Protein AF-A0A946XWY7-F1 (afdb_monomer_lite)

Sequence (190 aa):
MKRKLYMASAALLFCVVFSSIAGRQNEITLIMVPREDSVVRVGMDIASRYPTLLLSYKIDANRKISLHGWTGSEWVNVSLDAFRTGNFFRTGPDSSLIIEEDGQSIPEDLIPSEKWCSSVYKITTTEIRPLLHLVGKYYDFKFKDWSWFSESYHFPIETINPDGLNIAWYHKRLSEHLKEKRRAQGDDLE

pLDDT: mean 83.2, std 18.7, range [38.25, 98.19]

Secondary structure (DSSP, 8-state):
-----------------------GGGS-EEEEEES-HHHHHHHHHHHTTSSEEEEEEEE-TT--EEEEEE-SS-EEEE-HHHHHHTTT-SS--SEEEEEPBTTBPPPGGGSPPTTT-SEEEEE----HHHHHHHHHHHTT--HHHHHHHHHHHT--HHHH-TT-TT--GGGS-HHHHHHHHHHHTSSS--

Radius of gyration: 23.08 Å; chains: 1; bounding box: 81×33×63 Å

Structure (mmCIF, N/CA/C/O backbone):
data_AF-A0A946XWY7-F1
#
_entry.id   AF-A0A946XWY7-F1
#
loop_
_atom_site.group_PDB
_atom_site.id
_atom_site.type_symbol
_atom_site.label_atom_id
_atom_site.label_alt_id
_atom_site.label_comp_id
_atom_site.label_asym_id
_atom_site.label_entity_id
_atom_site.label_seq_id
_atom_site.pdbx_PDB_ins_code
_atom_site.Cartn_x
_atom_site.Cartn_y
_atom_site.Cartn_z
_atom_site.occupancy
_atom_site.B_iso_or_equiv
_atom_site.auth_seq_id
_atom_site.auth_comp_id
_atom_site.auth_asym_id
_atom_site.auth_atom_id
_atom_site.pdbx_PDB_model_num
ATOM 1 N N . MET A 1 1 ? 64.955 -13.929 34.950 1.00 46.94 1 MET A N 1
ATOM 2 C CA . MET A 1 1 ? 64.330 -12.596 34.797 1.00 46.94 1 MET A CA 1
ATOM 3 C C . MET A 1 1 ? 64.339 -12.185 33.322 1.00 46.94 1 MET A C 1
ATOM 5 O O . MET A 1 1 ? 65.288 -11.547 32.904 1.00 46.94 1 MET A O 1
ATOM 9 N N . LYS A 1 2 ? 63.334 -12.586 32.522 1.00 38.44 2 LYS A N 1
ATOM 10 C CA . LYS A 1 2 ? 63.014 -12.005 31.198 1.00 38.44 2 LYS A CA 1
ATOM 11 C C . LYS A 1 2 ? 61.500 -12.134 30.960 1.00 38.44 2 LYS A C 1
ATOM 13 O O . LYS A 1 2 ? 60.915 -13.171 31.257 1.00 38.44 2 LYS A O 1
ATOM 18 N N . ARG A 1 3 ? 60.885 -11.015 30.570 1.00 40.16 3 ARG A N 1
ATOM 19 C CA . ARG A 1 3 ? 59.443 -10.716 30.577 1.00 40.16 3 ARG A CA 1
ATOM 20 C C . ARG A 1 3 ? 58.701 -11.383 29.410 1.00 40.16 3 ARG A C 1
ATOM 22 O O . ARG A 1 3 ? 59.234 -11.460 28.310 1.00 40.16 3 ARG A O 1
ATOM 29 N N . LYS A 1 4 ? 57.457 -11.798 29.670 1.00 46.22 4 LYS A N 1
ATOM 30 C CA . LYS A 1 4 ? 56.452 -12.179 28.668 1.00 46.22 4 LYS A CA 1
ATOM 31 C C . LYS A 1 4 ? 55.952 -10.924 27.942 1.00 46.22 4 LYS A C 1
ATOM 33 O O . LYS A 1 4 ? 55.670 -9.931 28.610 1.00 46.22 4 LYS A O 1
ATOM 38 N N . LEU A 1 5 ? 55.788 -10.987 26.623 1.00 46.50 5 LEU A N 1
ATOM 39 C CA . LEU A 1 5 ? 55.027 -10.001 25.855 1.00 46.50 5 LEU A CA 1
ATOM 40 C C . LEU A 1 5 ? 54.007 -10.765 25.005 1.00 46.50 5 LEU A C 1
ATOM 42 O O . LEU A 1 5 ? 54.367 -11.434 24.041 1.00 46.50 5 LEU A O 1
ATOM 46 N N . TYR A 1 6 ? 52.747 -10.729 25.432 1.00 45.38 6 TYR A N 1
ATOM 47 C CA . TYR A 1 6 ? 51.615 -11.237 24.667 1.00 45.38 6 TYR A CA 1
ATOM 48 C C . TYR A 1 6 ? 51.202 -10.146 23.673 1.00 45.38 6 TYR A C 1
ATOM 50 O O . TYR A 1 6 ? 50.772 -9.073 24.090 1.00 45.38 6 TYR A O 1
ATOM 58 N N . MET A 1 7 ? 51.341 -10.403 22.373 1.00 42.72 7 MET A N 1
ATOM 59 C CA . MET A 1 7 ? 50.649 -9.631 21.341 1.00 42.72 7 MET A CA 1
ATOM 60 C C . MET A 1 7 ? 49.255 -10.235 21.170 1.00 42.72 7 MET A C 1
ATOM 62 O O . MET A 1 7 ? 49.107 -11.330 20.634 1.00 42.72 7 MET A O 1
ATOM 66 N N . ALA A 1 8 ? 48.240 -9.537 21.673 1.00 45.12 8 ALA A N 1
ATOM 67 C CA . ALA A 1 8 ? 46.848 -9.838 21.382 1.00 45.12 8 ALA A CA 1
ATOM 68 C C . ALA A 1 8 ? 46.499 -9.251 20.006 1.00 45.12 8 ALA A C 1
ATOM 70 O O . ALA A 1 8 ? 46.455 -8.034 19.834 1.00 45.12 8 ALA A O 1
ATOM 71 N N . SER A 1 9 ? 46.281 -10.120 19.022 1.00 45.00 9 SER A N 1
ATOM 72 C CA . SER A 1 9 ? 45.724 -9.755 17.721 1.00 45.00 9 SER A CA 1
ATOM 73 C C . SER A 1 9 ? 44.236 -9.435 17.877 1.00 45.00 9 SER A C 1
ATOM 75 O O . SER A 1 9 ? 43.432 -10.325 18.142 1.00 45.00 9 SER A O 1
ATOM 77 N N . ALA A 1 10 ? 43.862 -8.168 17.707 1.00 48.78 10 ALA A N 1
ATOM 78 C CA . ALA A 1 10 ? 42.469 -7.763 17.562 1.00 48.78 10 ALA A CA 1
ATOM 79 C C . ALA A 1 10 ? 42.059 -7.924 16.089 1.00 48.78 10 ALA A C 1
ATOM 81 O O . ALA A 1 10 ? 42.411 -7.101 15.247 1.00 48.78 10 ALA A O 1
ATOM 82 N N . ALA A 1 11 ? 41.344 -9.003 15.769 1.00 47.66 11 ALA A N 1
ATOM 83 C CA . ALA A 1 11 ? 40.677 -9.154 14.481 1.00 47.66 11 ALA A CA 1
ATOM 84 C C . ALA A 1 11 ? 39.333 -8.413 14.537 1.00 47.66 11 ALA A C 1
ATOM 86 O O . ALA A 1 11 ? 38.398 -8.848 15.208 1.00 47.66 11 ALA A O 1
ATOM 87 N N . LEU A 1 12 ? 39.257 -7.268 13.858 1.00 44.41 12 LEU A N 1
ATOM 88 C CA . LEU A 1 12 ? 38.024 -6.508 13.667 1.00 44.41 12 LEU A CA 1
ATOM 89 C C . LEU A 1 12 ? 37.161 -7.244 12.629 1.00 44.41 12 LEU A C 1
ATOM 91 O O . LEU A 1 12 ? 37.410 -7.174 11.427 1.00 44.41 12 LEU A O 1
ATOM 95 N N . LEU A 1 13 ? 36.170 -7.997 13.103 1.00 46.81 13 LEU A N 1
ATOM 96 C CA . LEU A 1 13 ? 35.151 -8.630 12.268 1.00 46.81 13 LEU A CA 1
ATOM 97 C C . LEU A 1 13 ? 34.164 -7.552 11.803 1.00 46.81 13 LEU A C 1
ATOM 99 O O . LEU A 1 13 ? 33.238 -7.177 12.518 1.00 46.81 13 LEU A O 1
ATOM 103 N N . PHE A 1 14 ? 34.384 -7.031 10.597 1.00 42.97 14 PHE A N 1
ATOM 104 C CA . PHE A 1 14 ? 33.411 -6.205 9.889 1.00 42.97 14 PHE A CA 1
ATOM 105 C C . PHE A 1 14 ? 32.308 -7.134 9.356 1.00 42.97 14 PHE A C 1
ATOM 107 O O . PHE A 1 14 ? 32.362 -7.615 8.226 1.00 42.97 14 PHE A O 1
ATOM 114 N N . CYS A 1 15 ? 31.320 -7.455 10.196 1.00 39.50 15 CYS A N 1
ATOM 115 C CA . CYS A 1 15 ? 30.080 -8.071 9.729 1.00 39.50 15 CYS A CA 1
ATOM 116 C C . CYS A 1 15 ? 29.312 -7.027 8.915 1.00 39.50 15 CYS A C 1
ATOM 118 O O . CYS A 1 15 ? 28.535 -6.243 9.457 1.00 39.50 15 CYS A O 1
ATOM 120 N N . VAL A 1 16 ? 29.550 -7.000 7.604 1.00 51.53 16 VAL A N 1
ATOM 121 C CA . VAL A 1 16 ? 28.672 -6.305 6.664 1.00 51.53 16 VAL A CA 1
ATOM 122 C C . VAL A 1 16 ? 27.350 -7.063 6.672 1.00 51.53 16 VAL A C 1
ATOM 124 O O . VAL A 1 16 ? 27.234 -8.141 6.090 1.00 51.53 16 VAL A O 1
ATOM 127 N N . VAL A 1 17 ? 26.360 -6.526 7.383 1.00 43.41 17 VAL A N 1
ATOM 128 C CA . VAL A 1 17 ? 24.980 -6.999 7.294 1.00 43.41 17 VAL A CA 1
ATOM 129 C C . VAL A 1 17 ? 24.475 -6.592 5.913 1.00 43.41 17 VAL A C 1
ATOM 131 O O . VAL A 1 17 ? 23.953 -5.499 5.717 1.00 43.41 17 VAL A O 1
ATOM 134 N N . PHE A 1 18 ? 24.676 -7.461 4.924 1.00 39.31 18 PHE A N 1
ATOM 135 C CA . PHE A 1 18 ? 23.896 -7.419 3.697 1.00 39.31 18 PHE A CA 1
ATOM 136 C C . PHE A 1 18 ? 22.465 -7.798 4.079 1.00 39.31 18 PHE A C 1
ATOM 138 O O . PHE A 1 18 ? 22.101 -8.974 4.057 1.00 39.31 18 PHE A O 1
ATOM 145 N N . SER A 1 19 ? 21.663 -6.806 4.474 1.00 39.06 19 SER A N 1
ATOM 146 C CA . SER A 1 19 ? 20.212 -6.954 4.524 1.00 39.06 19 SER A CA 1
ATOM 147 C C . SER A 1 19 ? 19.777 -7.404 3.143 1.00 39.06 19 SER A C 1
ATOM 149 O O . SER A 1 19 ? 19.841 -6.654 2.169 1.00 39.06 19 SER A O 1
ATOM 151 N N . SER A 1 20 ? 19.438 -8.680 3.048 1.00 41.66 20 SER A N 1
ATOM 152 C CA . SER A 1 20 ? 18.997 -9.300 1.820 1.00 41.66 20 SER A CA 1
ATOM 153 C C . SER A 1 20 ? 17.678 -8.631 1.460 1.00 41.66 20 SER A C 1
ATOM 155 O O . SER A 1 20 ? 16.643 -8.948 2.038 1.00 41.66 20 SER A O 1
ATOM 157 N N . ILE A 1 21 ? 17.697 -7.701 0.504 1.00 47.75 21 ILE A N 1
ATOM 158 C CA . ILE A 1 21 ? 16.498 -7.319 -0.247 1.00 47.75 21 ILE A CA 1
ATOM 159 C C . ILE A 1 21 ? 16.194 -8.512 -1.171 1.00 47.75 21 ILE A C 1
ATOM 161 O O . ILE A 1 21 ? 16.328 -8.451 -2.388 1.00 47.75 21 ILE A O 1
ATOM 165 N N . ALA A 1 22 ? 15.913 -9.669 -0.571 1.00 46.50 22 ALA A N 1
ATOM 166 C CA . ALA A 1 22 ? 15.318 -10.794 -1.259 1.00 46.50 22 ALA A CA 1
ATOM 167 C C . ALA A 1 22 ? 13.855 -10.397 -1.473 1.00 46.50 22 ALA A C 1
ATOM 169 O O . ALA A 1 22 ? 13.167 -10.047 -0.517 1.00 46.50 22 ALA A O 1
ATOM 170 N N . GLY A 1 23 ? 13.441 -10.326 -2.739 1.00 53.22 23 GLY A N 1
ATOM 171 C CA . GLY A 1 23 ? 12.218 -9.648 -3.162 1.00 53.22 23 GLY A CA 1
ATOM 172 C C . GLY A 1 23 ? 10.993 -10.027 -2.332 1.00 53.22 23 GLY A C 1
ATOM 173 O O . GLY A 1 23 ? 10.620 -11.197 -2.262 1.00 53.22 23 GLY A O 1
ATOM 174 N N . ARG A 1 24 ? 10.326 -9.011 -1.775 1.00 63.28 24 ARG A N 1
ATOM 175 C CA . ARG A 1 24 ? 9.072 -9.097 -1.002 1.00 63.28 24 ARG A CA 1
ATOM 176 C C . ARG A 1 24 ? 7.864 -9.577 -1.817 1.00 63.28 24 ARG A C 1
ATOM 178 O O . ARG A 1 24 ? 6.730 -9.466 -1.382 1.00 63.28 24 ARG A O 1
ATOM 185 N N . GLN A 1 25 ? 8.077 -10.111 -3.017 1.00 61.59 25 GLN A N 1
ATOM 186 C CA . GLN A 1 25 ? 7.003 -10.493 -3.936 1.00 61.59 25 GLN A CA 1
ATOM 187 C C . GLN A 1 25 ? 6.136 -11.645 -3.407 1.00 61.59 25 GLN A C 1
ATOM 189 O O . GLN A 1 25 ? 5.002 -11.792 -3.850 1.00 61.59 25 GLN A O 1
ATOM 194 N N . ASN A 1 26 ? 6.659 -12.435 -2.464 1.00 69.81 26 ASN A N 1
ATOM 195 C CA . ASN A 1 26 ? 5.945 -13.545 -1.825 1.00 69.81 26 ASN A CA 1
ATOM 196 C C . ASN A 1 26 ? 5.534 -13.243 -0.373 1.00 69.81 26 ASN A C 1
ATOM 198 O O . ASN A 1 26 ? 5.003 -14.125 0.296 1.00 69.81 26 ASN A O 1
ATOM 202 N N . GLU A 1 27 ? 5.820 -12.037 0.117 1.00 85.94 27 GLU A N 1
ATOM 203 C CA . GLU A 1 27 ? 5.457 -11.582 1.458 1.00 85.94 27 GLU A CA 1
ATOM 204 C C . GLU A 1 27 ? 3.975 -11.173 1.472 1.00 85.94 27 GLU A C 1
ATOM 206 O O . GLU A 1 27 ? 3.513 -10.519 0.535 1.00 85.94 27 GLU A O 1
ATOM 211 N N . ILE A 1 28 ? 3.221 -11.550 2.510 1.00 92.06 28 ILE A N 1
ATOM 212 C CA . ILE A 1 28 ? 1.847 -11.068 2.680 1.00 92.06 28 ILE A CA 1
ATOM 213 C C . ILE A 1 28 ? 1.911 -9.677 3.307 1.00 92.06 28 ILE A C 1
ATOM 215 O O . ILE A 1 28 ? 2.146 -9.535 4.509 1.00 92.06 28 ILE A O 1
ATOM 219 N N . THR A 1 29 ? 1.662 -8.644 2.507 1.00 95.25 29 THR A N 1
ATOM 220 C CA . THR A 1 29 ? 1.672 -7.253 2.980 1.00 95.25 29 THR A CA 1
ATOM 221 C C . THR A 1 29 ? 0.263 -6.761 3.296 1.00 95.25 29 THR A C 1
ATOM 223 O O . THR A 1 29 ? -0.642 -6.863 2.470 1.00 95.25 29 THR A O 1
ATOM 226 N N . LEU A 1 30 ? 0.074 -6.130 4.455 1.00 96.75 30 LEU A N 1
ATOM 227 C CA . LEU A 1 30 ? -1.092 -5.289 4.725 1.00 96.75 30 LEU A CA 1
ATOM 228 C C . LEU A 1 30 ? -0.859 -3.873 4.193 1.00 96.75 30 LEU A C 1
ATOM 230 O O . LEU A 1 30 ? -0.103 -3.108 4.792 1.00 96.75 30 LEU A O 1
ATOM 234 N N . ILE A 1 31 ? -1.544 -3.493 3.116 1.00 97.50 31 ILE A N 1
ATOM 235 C CA . ILE A 1 31 ? -1.585 -2.096 2.678 1.00 97.50 31 ILE A CA 1
ATOM 236 C C . ILE A 1 31 ? -2.745 -1.383 3.362 1.00 97.50 31 ILE A C 1
ATOM 238 O O . ILE A 1 31 ? -3.902 -1.791 3.240 1.00 97.50 31 ILE A O 1
ATOM 242 N N . MET A 1 32 ? -2.428 -0.276 4.027 1.00 97.94 32 MET A N 1
ATOM 243 C CA . MET A 1 32 ? -3.404 0.663 4.565 1.00 97.94 32 MET A CA 1
ATOM 244 C C . MET A 1 32 ? -3.432 1.918 3.693 1.00 97.94 32 MET A C 1
ATOM 246 O O . MET A 1 32 ? -2.415 2.593 3.563 1.00 97.94 32 MET A O 1
ATOM 250 N N . VAL A 1 33 ? -4.585 2.230 3.101 1.00 98.06 33 VAL A N 1
ATOM 251 C CA . VAL A 1 33 ? -4.788 3.410 2.241 1.00 98.06 33 VAL A CA 1
ATOM 252 C C . VAL A 1 33 ? -5.796 4.379 2.852 1.00 98.06 33 VAL A C 1
ATOM 254 O O . VAL A 1 33 ? -6.779 3.921 3.441 1.00 98.06 33 VAL A O 1
ATOM 257 N N . PRO A 1 34 ? -5.638 5.701 2.687 1.00 97.25 34 PRO A N 1
ATOM 258 C CA . PRO A 1 34 ? -6.723 6.624 2.967 1.00 97.25 34 PRO A CA 1
ATOM 259 C C . PRO A 1 34 ? -7.899 6.341 2.034 1.00 97.25 34 PRO A C 1
ATOM 261 O O . PRO A 1 34 ? -7.734 5.847 0.915 1.00 97.25 34 PRO A O 1
ATOM 264 N N . ARG A 1 35 ? -9.113 6.649 2.492 1.00 95.56 35 ARG A N 1
ATOM 265 C CA . ARG A 1 35 ? -10.348 6.487 1.712 1.00 95.56 35 ARG A CA 1
ATOM 266 C C . ARG A 1 35 ? -10.519 7.627 0.702 1.00 95.56 35 ARG A C 1
ATOM 268 O O . ARG A 1 35 ? -11.509 8.354 0.739 1.00 95.56 35 ARG A O 1
ATOM 275 N N . GLU A 1 36 ? -9.537 7.744 -0.180 1.00 95.62 36 GLU A N 1
ATOM 276 C CA . GLU A 1 36 ? -9.527 8.572 -1.379 1.00 95.62 36 GLU A CA 1
ATOM 277 C C . GLU A 1 36 ? -9.584 7.645 -2.600 1.00 95.62 36 GLU A C 1
ATOM 279 O O . GLU A 1 36 ? -8.773 6.726 -2.712 1.00 95.62 36 GLU A O 1
ATOM 284 N N . ASP A 1 37 ? -10.523 7.872 -3.522 1.00 96.25 37 ASP A N 1
ATOM 285 C CA . ASP A 1 37 ? -10.789 6.961 -4.647 1.00 96.25 37 ASP A CA 1
ATOM 286 C C . ASP A 1 37 ? -9.535 6.643 -5.479 1.00 96.25 37 ASP A C 1
ATOM 288 O O . ASP A 1 37 ? -9.318 5.500 -5.888 1.00 96.25 37 ASP A O 1
ATOM 292 N N . SER A 1 38 ? -8.685 7.649 -5.701 1.00 96.62 38 SER A N 1
ATOM 293 C CA . SER A 1 38 ? -7.454 7.531 -6.487 1.00 96.62 38 SER A CA 1
ATOM 294 C C . SER A 1 38 ? -6.442 6.573 -5.827 1.00 96.62 38 SER A C 1
ATOM 296 O O . SER A 1 38 ? -5.865 5.710 -6.493 1.00 96.62 38 SER A O 1
ATOM 298 N N . VAL A 1 39 ? -6.292 6.663 -4.503 1.00 97.69 39 VAL A N 1
ATOM 299 C CA . VAL A 1 39 ? -5.350 5.877 -3.697 1.00 97.69 39 VAL A CA 1
ATOM 300 C C . VAL A 1 39 ? -5.903 4.485 -3.414 1.00 97.69 39 VAL A C 1
ATOM 302 O O . VAL A 1 39 ? -5.170 3.499 -3.491 1.00 97.69 39 VAL A O 1
ATOM 305 N N . VAL A 1 40 ? -7.212 4.377 -3.164 1.00 98.19 40 VAL A N 1
ATOM 306 C CA . VAL A 1 40 ? -7.906 3.088 -3.054 1.00 98.19 40 VAL A CA 1
ATOM 307 C C . VAL A 1 40 ? -7.729 2.290 -4.338 1.00 98.19 40 VAL A C 1
ATOM 309 O O . VAL A 1 40 ? -7.407 1.106 -4.265 1.00 98.19 40 VAL A O 1
ATOM 312 N N . ARG A 1 41 ? -7.856 2.927 -5.508 1.00 97.88 41 ARG A N 1
ATOM 313 C CA . ARG A 1 41 ? -7.593 2.272 -6.793 1.00 97.88 41 ARG A CA 1
ATOM 314 C C . ARG A 1 41 ? -6.166 1.731 -6.882 1.00 97.88 41 ARG A C 1
ATOM 316 O O . ARG A 1 41 ? -6.006 0.577 -7.255 1.00 97.88 41 ARG A O 1
ATOM 323 N N . VAL A 1 42 ? -5.151 2.507 -6.484 1.00 98.06 42 VAL A N 1
ATOM 324 C CA . VAL A 1 42 ? -3.761 2.007 -6.407 1.00 98.06 42 VAL A CA 1
ATOM 325 C C . VAL A 1 42 ? -3.666 0.794 -5.485 1.00 98.06 42 VAL A C 1
ATOM 327 O O . VAL A 1 42 ? -3.099 -0.223 -5.873 1.00 98.06 42 VAL A O 1
ATOM 330 N N . GLY A 1 43 ? -4.262 0.854 -4.292 1.00 97.75 43 GLY A N 1
ATOM 331 C CA . GLY A 1 43 ? -4.284 -0.275 -3.360 1.00 97.75 43 GLY A CA 1
ATOM 332 C C . GLY A 1 43 ? -4.926 -1.536 -3.953 1.00 97.75 43 GLY A C 1
ATOM 333 O O . GLY A 1 43 ? -4.396 -2.633 -3.785 1.00 97.75 43 GLY A O 1
ATOM 334 N N . MET A 1 44 ? -6.029 -1.382 -4.687 1.00 97.69 44 MET A N 1
ATOM 335 C CA . MET A 1 44 ? -6.723 -2.474 -5.379 1.00 97.69 44 MET A CA 1
ATOM 336 C C . MET A 1 44 ? -5.883 -3.061 -6.517 1.00 97.69 44 MET A C 1
ATOM 338 O O . MET A 1 44 ? -5.770 -4.281 -6.634 1.00 97.69 44 MET A O 1
ATOM 342 N N . ASP A 1 45 ? -5.255 -2.204 -7.322 1.00 97.38 45 ASP A N 1
ATOM 343 C CA . ASP A 1 45 ? -4.392 -2.618 -8.426 1.00 97.38 45 ASP A CA 1
ATOM 344 C C . ASP A 1 45 ? -3.179 -3.403 -7.904 1.00 97.38 45 ASP A C 1
ATOM 346 O O . ASP A 1 45 ? -2.814 -4.431 -8.477 1.00 97.38 45 ASP A O 1
ATOM 350 N N . ILE A 1 46 ? -2.620 -3.013 -6.754 1.00 96.12 46 ILE A N 1
ATOM 351 C CA . ILE A 1 46 ? -1.585 -3.792 -6.061 1.00 96.12 46 ILE A CA 1
ATOM 352 C C . ILE A 1 46 ? -2.129 -5.127 -5.551 1.00 96.12 46 ILE A C 1
ATOM 354 O O . ILE A 1 46 ? -1.526 -6.165 -5.823 1.00 96.12 46 ILE A O 1
ATOM 358 N N . ALA A 1 47 ? -3.285 -5.126 -4.882 1.00 94.75 47 ALA A N 1
ATOM 359 C CA . ALA A 1 47 ? -3.894 -6.346 -4.353 1.00 94.75 47 ALA A CA 1
ATOM 360 C C . ALA A 1 47 ? -4.300 -7.361 -5.429 1.00 94.75 47 ALA A C 1
ATOM 362 O O . ALA A 1 47 ? -4.389 -8.554 -5.152 1.00 94.75 47 ALA A O 1
ATOM 363 N N . SER A 1 48 ? -4.493 -6.914 -6.670 1.00 93.81 48 SER A N 1
ATOM 364 C CA . SER A 1 48 ? -4.729 -7.806 -7.810 1.00 93.81 48 SER A CA 1
ATOM 365 C C . SER A 1 48 ? -3.460 -8.487 -8.347 1.00 93.81 48 SER A C 1
ATOM 367 O O . SER A 1 48 ? -3.557 -9.453 -9.106 1.00 93.81 48 SER A O 1
ATOM 369 N N . ARG A 1 49 ? -2.269 -7.994 -7.977 1.00 92.75 49 ARG A N 1
ATOM 370 C CA . ARG A 1 49 ? -0.975 -8.408 -8.552 1.00 92.75 49 ARG A CA 1
ATOM 371 C C . ARG A 1 49 ? -0.020 -9.038 -7.542 1.00 92.75 49 ARG A C 1
ATOM 373 O O . ARG A 1 49 ? 0.835 -9.823 -7.950 1.00 92.75 49 ARG A O 1
ATOM 380 N N . TYR A 1 50 ? -0.159 -8.702 -6.263 1.00 93.19 50 TYR A N 1
ATOM 381 C CA . TYR A 1 50 ? 0.706 -9.155 -5.175 1.00 93.19 50 TYR A CA 1
ATOM 382 C C . TYR A 1 50 ? -0.118 -9.775 -4.038 1.00 93.19 50 TYR A C 1
ATOM 384 O O . TYR A 1 50 ? -1.299 -9.451 -3.897 1.00 93.19 50 TYR A O 1
ATOM 392 N N . PRO A 1 51 ? 0.477 -10.654 -3.209 1.00 92.00 51 PRO A N 1
ATOM 393 C CA . PRO A 1 51 ? -0.147 -11.144 -1.981 1.00 92.00 51 PRO A CA 1
ATOM 394 C C . PRO A 1 51 ? -0.385 -10.001 -0.978 1.00 92.00 51 PRO A C 1
ATOM 396 O O . PRO A 1 51 ? 0.425 -9.730 -0.096 1.00 92.00 51 PRO A O 1
ATOM 399 N N . T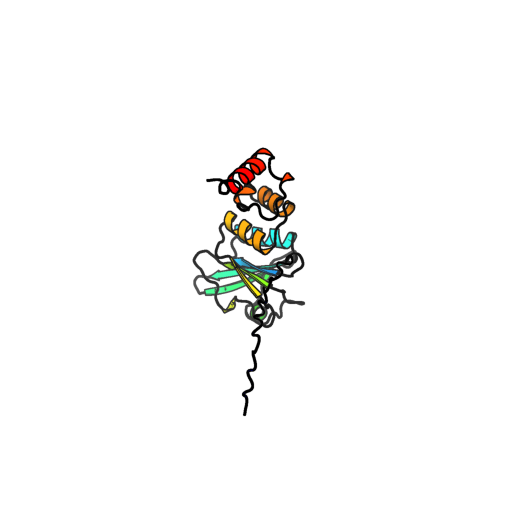HR A 1 52 ? -1.510 -9.303 -1.113 1.00 94.19 52 THR A N 1
ATOM 400 C CA . THR A 1 52 ? -1.797 -8.097 -0.333 1.00 94.19 52 THR A CA 1
ATOM 401 C C . THR A 1 52 ? -3.155 -8.177 0.346 1.00 94.19 52 THR A C 1
ATOM 403 O O . THR A 1 52 ? -4.180 -8.443 -0.280 1.00 94.19 52 THR A O 1
ATOM 406 N N . LEU A 1 53 ? -3.163 -7.865 1.638 1.00 95.12 53 LEU A N 1
ATOM 407 C CA . LEU A 1 53 ? -4.362 -7.534 2.394 1.00 95.12 53 LEU A CA 1
ATOM 408 C C . LEU A 1 53 ? -4.575 -6.028 2.256 1.00 95.12 53 LEU A C 1
ATOM 410 O O . LEU A 1 53 ? -3.666 -5.251 2.540 1.00 95.12 53 LEU A O 1
ATOM 414 N N . LEU A 1 54 ? -5.753 -5.603 1.810 1.00 97.00 54 LEU A N 1
ATOM 415 C CA . LEU A 1 54 ? -6.039 -4.187 1.593 1.00 97.00 54 LEU A CA 1
ATOM 416 C C . LEU A 1 54 ? -7.036 -3.676 2.628 1.00 97.00 54 LEU A C 1
ATOM 418 O O . LEU A 1 54 ? -8.116 -4.241 2.806 1.00 97.00 54 LEU A O 1
ATOM 422 N N . LEU A 1 55 ? -6.680 -2.575 3.281 1.00 97.44 55 LEU A N 1
ATOM 423 C CA . LEU A 1 55 ? -7.505 -1.908 4.273 1.00 97.44 55 LEU A CA 1
ATOM 424 C C . LEU A 1 55 ? -7.574 -0.412 3.959 1.00 97.44 55 LEU A C 1
ATOM 426 O O . LEU A 1 55 ? -6.552 0.254 3.841 1.00 97.44 55 LEU A O 1
ATOM 430 N N . SER A 1 56 ? -8.782 0.133 3.827 1.00 97.88 56 SER A N 1
ATOM 431 C CA . SER A 1 56 ? -8.995 1.576 3.711 1.00 97.88 56 SER A CA 1
ATOM 432 C C . SER A 1 56 ? -9.318 2.181 5.070 1.00 97.88 56 SER A C 1
ATOM 434 O O . SER A 1 56 ? -10.188 1.686 5.795 1.00 97.88 56 SER A O 1
ATOM 436 N N . TYR A 1 57 ? -8.667 3.285 5.412 1.00 97.31 57 TYR A N 1
ATOM 437 C CA . TYR A 1 57 ? -8.939 4.036 6.628 1.00 97.31 57 TYR A CA 1
ATOM 438 C C . TYR A 1 57 ? -9.507 5.417 6.300 1.00 97.31 57 TYR A C 1
ATOM 440 O O . TYR A 1 57 ? -9.263 5.996 5.246 1.00 97.31 57 TYR A O 1
ATOM 448 N N . LYS A 1 58 ? -10.298 5.956 7.222 1.00 95.50 58 LYS A N 1
ATOM 449 C CA . LYS A 1 58 ? -10.717 7.358 7.209 1.00 95.50 58 LYS A CA 1
ATOM 450 C C . LYS A 1 58 ? -10.697 7.879 8.632 1.00 95.50 58 LYS A C 1
ATOM 452 O O . LYS A 1 58 ? -11.236 7.219 9.525 1.00 95.50 58 LYS A O 1
ATOM 457 N N . ILE A 1 59 ? -10.108 9.053 8.806 1.00 94.00 59 ILE A N 1
ATOM 458 C CA . ILE A 1 59 ? -10.103 9.812 10.054 1.00 94.00 59 ILE A CA 1
ATOM 459 C C . ILE A 1 59 ? -10.987 11.030 9.802 1.00 94.00 59 ILE A C 1
ATOM 461 O O . ILE A 1 59 ? -10.718 11.807 8.892 1.00 94.00 59 ILE A O 1
ATOM 465 N N . ASP A 1 60 ? -12.092 11.160 10.533 1.00 91.06 60 ASP A N 1
ATOM 466 C CA . ASP A 1 60 ? -12.958 12.333 10.392 1.00 91.06 60 ASP A CA 1
ATOM 467 C C . ASP A 1 60 ? -12.445 13.538 11.203 1.00 91.06 60 ASP A C 1
ATOM 469 O O . ASP A 1 60 ? -11.472 13.449 11.953 1.00 91.06 60 ASP A O 1
ATOM 473 N N . ALA A 1 61 ? -13.126 14.680 11.076 1.00 89.19 61 ALA A N 1
ATOM 474 C CA . ALA A 1 61 ? -12.774 15.908 11.792 1.00 89.19 61 ALA A CA 1
ATOM 475 C C . ALA A 1 61 ? -12.807 15.762 13.329 1.00 89.19 61 ALA A C 1
ATOM 477 O O . ALA A 1 61 ? -12.124 16.503 14.031 1.00 89.19 61 ALA A O 1
ATOM 478 N N . ASN A 1 62 ? -13.553 14.786 13.858 1.00 90.56 62 ASN A N 1
ATOM 479 C CA . ASN A 1 62 ? -13.618 14.467 15.286 1.00 90.56 62 ASN A CA 1
ATOM 480 C C . ASN A 1 62 ? -12.578 13.409 15.693 1.00 90.56 62 ASN A C 1
ATOM 482 O O . ASN A 1 62 ? -12.652 12.859 16.793 1.00 90.56 62 ASN A O 1
ATOM 486 N N . ARG A 1 63 ? -11.622 13.098 14.806 1.00 87.50 63 ARG A N 1
ATOM 487 C CA . ARG A 1 63 ? -10.614 12.038 14.951 1.00 87.50 63 ARG A CA 1
ATOM 488 C C . ARG A 1 63 ? -11.211 10.640 15.112 1.00 87.50 63 ARG A C 1
ATOM 490 O O . ARG A 1 63 ? -10.532 9.731 15.590 1.00 87.50 63 ARG A O 1
ATOM 497 N N . LYS A 1 64 ? -12.462 10.433 14.694 1.00 92.56 64 LYS A N 1
ATOM 498 C CA . LYS A 1 64 ? -13.066 9.104 14.663 1.00 92.56 64 LYS A CA 1
ATOM 499 C C . LYS A 1 64 ? -12.479 8.323 13.497 1.00 92.56 64 LYS A C 1
ATOM 501 O O . LYS A 1 64 ? -12.485 8.771 12.351 1.00 92.56 64 LYS A O 1
ATOM 506 N N . ILE A 1 65 ? -12.008 7.127 13.812 1.00 95.06 65 ILE A N 1
ATOM 507 C CA . ILE A 1 65 ? -11.409 6.202 12.860 1.00 95.06 65 ILE A CA 1
ATOM 508 C C . ILE A 1 65 ? -12.490 5.258 12.325 1.00 95.06 65 ILE A C 1
ATOM 510 O O . ILE A 1 65 ? -13.284 4.704 13.087 1.00 95.06 65 ILE A O 1
ATOM 514 N N . SER A 1 66 ? -12.500 5.044 11.011 1.00 96.00 66 SER A N 1
ATOM 515 C CA . SER A 1 66 ? -13.263 3.967 10.373 1.00 96.00 66 SER A CA 1
ATOM 516 C C . SER A 1 66 ? -12.365 3.164 9.445 1.00 96.00 66 SER A C 1
ATOM 518 O O . SER A 1 66 ? -11.630 3.753 8.652 1.00 96.00 66 SER A O 1
ATOM 520 N N . LEU A 1 67 ? -12.459 1.837 9.515 1.00 97.44 67 LEU A N 1
ATOM 521 C CA . LEU A 1 67 ? -11.654 0.916 8.720 1.00 97.44 67 LEU A CA 1
ATOM 522 C C . LEU A 1 67 ? -12.560 0.015 7.887 1.00 97.44 67 LEU A C 1
ATOM 524 O O . LEU A 1 67 ? -13.540 -0.521 8.406 1.00 97.44 67 LEU A O 1
ATOM 528 N N . HIS A 1 68 ? -12.209 -0.180 6.618 1.00 97.38 68 HIS A N 1
ATOM 529 C CA . HIS A 1 68 ? -12.808 -1.221 5.790 1.00 97.38 68 HIS A CA 1
ATOM 530 C C . HIS A 1 68 ? -11.729 -2.114 5.195 1.00 97.38 68 HIS A C 1
ATOM 532 O O . HIS A 1 68 ? -10.800 -1.609 4.573 1.00 97.38 68 HIS A O 1
ATOM 538 N N . GLY A 1 69 ? -11.870 -3.426 5.350 1.00 96.44 69 GLY A N 1
ATOM 539 C CA . GLY A 1 69 ? -11.034 -4.416 4.676 1.00 96.44 69 GLY A CA 1
ATOM 540 C C . GLY A 1 69 ? -11.653 -4.832 3.344 1.00 96.44 69 GLY A C 1
ATOM 541 O O . GLY A 1 69 ? -12.873 -4.961 3.249 1.00 96.44 69 GLY A O 1
ATOM 542 N N . TRP A 1 70 ? -10.828 -5.044 2.325 1.00 95.94 70 TRP A N 1
ATOM 543 C CA . TRP A 1 70 ? -11.250 -5.643 1.061 1.00 95.94 70 TRP A CA 1
ATOM 544 C C . TRP A 1 70 ? -11.167 -7.169 1.151 1.00 95.94 70 TRP A C 1
ATOM 546 O O . TRP A 1 70 ? -10.119 -7.715 1.494 1.00 95.94 70 TRP A O 1
ATOM 556 N N . THR A 1 71 ? -12.253 -7.869 0.825 1.00 91.44 71 THR A N 1
ATOM 557 C CA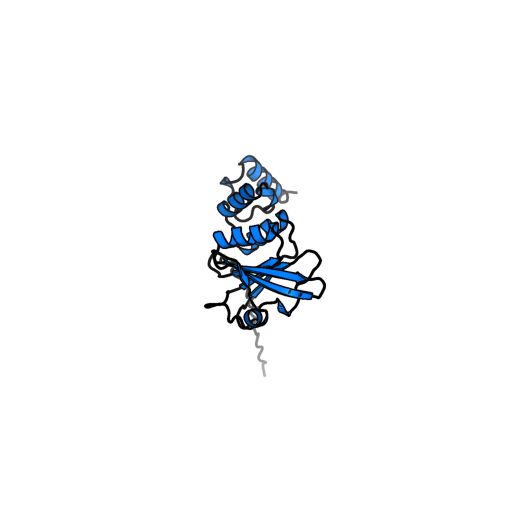 . THR A 1 71 ? -12.314 -9.344 0.876 1.00 91.44 71 THR A CA 1
ATOM 558 C C . THR A 1 71 ? -11.902 -10.023 -0.430 1.00 91.44 71 THR A C 1
ATOM 560 O O . THR A 1 71 ? -11.832 -11.248 -0.489 1.00 91.44 71 THR A O 1
ATOM 563 N N . GLY A 1 72 ? -11.665 -9.246 -1.491 1.00 89.69 72 GLY A N 1
ATOM 564 C CA . GLY A 1 72 ? -11.556 -9.742 -2.865 1.00 89.69 72 GLY A CA 1
ATOM 565 C C . GLY A 1 72 ? -12.813 -9.480 -3.698 1.00 89.69 72 GLY A C 1
ATOM 566 O O . GLY A 1 72 ? -12.717 -9.400 -4.921 1.00 89.69 72 GLY A O 1
ATOM 567 N N . SER A 1 73 ? -13.968 -9.295 -3.053 1.00 92.25 73 SER A N 1
ATOM 568 C CA . SER A 1 73 ? -15.251 -9.036 -3.723 1.00 92.25 73 SER A CA 1
ATOM 569 C C . SER A 1 73 ? -16.031 -7.862 -3.140 1.00 92.25 73 SER A C 1
ATOM 571 O O . SER A 1 73 ? -16.818 -7.243 -3.853 1.00 92.25 73 SER A O 1
ATOM 573 N N . GLU A 1 74 ? -15.840 -7.553 -1.860 1.00 95.19 74 GLU A N 1
ATOM 574 C CA . GLU A 1 74 ? -16.564 -6.485 -1.178 1.00 95.19 74 GLU A CA 1
ATOM 575 C C . GLU A 1 74 ? -15.726 -5.820 -0.081 1.00 95.19 74 GLU A C 1
ATOM 577 O O . GLU A 1 74 ? -14.717 -6.353 0.390 1.00 95.19 74 GLU A O 1
ATOM 582 N N . TRP A 1 75 ? -16.168 -4.634 0.332 1.00 96.62 75 TRP A N 1
ATOM 583 C CA . TRP A 1 75 ? -15.610 -3.916 1.470 1.00 96.62 75 TRP A CA 1
ATOM 584 C C . TRP A 1 75 ? -16.391 -4.260 2.735 1.00 96.62 75 TRP A C 1
ATOM 586 O O . TRP A 1 75 ? -17.603 -4.058 2.791 1.00 96.62 75 TRP A O 1
ATOM 596 N N . VAL A 1 76 ? -15.693 -4.715 3.772 1.00 96.12 76 VAL A N 1
ATOM 597 C CA . VAL A 1 76 ? -16.287 -5.053 5.073 1.00 96.12 76 VAL A CA 1
ATOM 598 C C . VAL A 1 76 ? -15.763 -4.139 6.169 1.00 96.12 76 VAL A C 1
ATOM 600 O O . VAL A 1 76 ? -14.592 -3.770 6.174 1.00 96.12 76 VAL A O 1
ATOM 603 N N . ASN A 1 77 ? -16.623 -3.776 7.120 1.00 96.69 77 ASN A N 1
ATOM 604 C CA . ASN A 1 77 ? -16.225 -2.990 8.287 1.00 96.69 77 ASN A CA 1
ATOM 605 C C . ASN A 1 77 ? -15.250 -3.775 9.173 1.00 96.69 77 ASN A C 1
ATOM 607 O O . ASN A 1 77 ? -15.535 -4.907 9.560 1.00 96.69 77 ASN A O 1
ATOM 611 N N . VAL A 1 78 ? -14.146 -3.136 9.560 1.00 95.94 78 VAL A N 1
ATOM 612 C CA . VAL A 1 78 ? -13.201 -3.655 10.556 1.00 95.94 78 VAL A CA 1
ATOM 613 C C . VAL A 1 78 ? -13.280 -2.761 11.788 1.00 95.94 78 VAL A C 1
ATOM 615 O O . VAL A 1 78 ? -13.103 -1.544 11.705 1.00 95.94 78 VAL A O 1
ATOM 618 N N . SER A 1 79 ? -13.589 -3.343 12.947 1.00 95.25 79 SER A N 1
ATOM 619 C CA . SER A 1 79 ? -13.593 -2.580 14.195 1.00 95.25 79 SER A CA 1
ATOM 620 C C . SER A 1 79 ? -12.160 -2.244 14.611 1.00 95.25 79 SER A C 1
ATOM 622 O O . SER A 1 79 ? -11.225 -2.996 14.338 1.00 95.25 79 SER A O 1
ATOM 624 N N . LEU A 1 80 ? -11.980 -1.124 15.311 1.00 93.94 80 LEU A N 1
ATOM 625 C CA . LEU A 1 80 ? -10.657 -0.737 15.806 1.00 93.94 80 LEU A CA 1
ATOM 626 C C . LEU A 1 80 ? -10.085 -1.770 16.793 1.00 93.94 80 LEU A C 1
ATOM 628 O O . LEU A 1 80 ? -8.884 -2.006 16.818 1.00 93.94 80 LEU A O 1
ATOM 632 N N . ASP A 1 81 ? -10.947 -2.422 17.575 1.00 93.94 81 ASP A N 1
ATOM 633 C CA . ASP A 1 81 ? -10.554 -3.494 18.493 1.00 93.94 81 ASP A CA 1
ATOM 634 C C . ASP A 1 81 ? -10.058 -4.747 17.750 1.00 93.94 81 ASP A C 1
ATOM 636 O O . ASP A 1 81 ? -8.989 -5.282 18.058 1.00 93.94 81 ASP A O 1
ATOM 640 N N . ALA A 1 82 ? -10.772 -5.160 16.695 1.00 94.00 82 ALA A N 1
ATOM 641 C CA . ALA A 1 82 ? -10.326 -6.246 15.829 1.00 94.00 82 ALA A CA 1
ATOM 642 C C . ALA A 1 82 ? -8.992 -5.895 15.158 1.00 94.00 82 ALA A C 1
ATOM 644 O O . ALA A 1 82 ? -8.090 -6.729 15.135 1.00 94.00 82 ALA A O 1
ATOM 645 N N . PHE A 1 83 ? -8.838 -4.652 14.686 1.00 95.25 83 PHE A N 1
ATOM 646 C CA . PHE A 1 83 ? -7.581 -4.164 14.121 1.00 95.25 83 PHE A CA 1
ATOM 647 C C . PHE A 1 83 ? -6.421 -4.277 15.115 1.00 95.25 83 PHE A C 1
ATOM 649 O O . PHE A 1 83 ? -5.431 -4.944 14.831 1.00 95.25 83 PHE A O 1
ATOM 656 N N . ARG A 1 84 ? -6.566 -3.700 16.313 1.00 92.31 84 ARG A N 1
ATOM 657 C CA . ARG A 1 84 ? -5.526 -3.709 17.357 1.00 92.31 84 ARG A CA 1
ATOM 658 C C . ARG A 1 84 ? -5.093 -5.122 17.742 1.00 92.31 84 ARG A C 1
ATOM 660 O O . ARG A 1 84 ? -3.905 -5.372 17.938 1.00 92.31 84 ARG A O 1
ATOM 667 N N . THR A 1 85 ? -6.046 -6.046 17.839 1.00 91.75 85 THR A N 1
ATOM 668 C CA . THR A 1 85 ? -5.781 -7.438 18.229 1.00 91.75 85 THR A CA 1
ATOM 669 C C . THR A 1 85 ? -5.283 -8.316 17.082 1.00 91.75 85 THR A C 1
ATOM 671 O O . THR A 1 85 ? -4.681 -9.352 17.347 1.00 91.75 85 THR A O 1
ATOM 674 N N . GLY A 1 86 ? -5.512 -7.924 15.825 1.00 91.06 86 GLY A N 1
ATOM 675 C CA . GLY A 1 86 ? -5.229 -8.750 14.649 1.00 91.06 86 GLY A CA 1
ATOM 676 C C . GLY A 1 86 ? -6.233 -9.894 14.441 1.00 91.06 86 GLY A C 1
ATOM 677 O O . GLY A 1 86 ? -6.069 -10.690 13.521 1.00 91.06 86 GLY A O 1
ATOM 678 N N . ASN A 1 87 ? -7.303 -9.966 15.244 1.00 86.62 87 ASN A N 1
ATOM 679 C CA . ASN A 1 87 ? -8.246 -11.097 15.291 1.00 86.62 87 ASN A CA 1
ATOM 680 C C . ASN A 1 87 ? -9.163 -11.233 14.061 1.00 86.62 87 ASN A C 1
ATOM 682 O O . ASN A 1 87 ? -10.002 -12.129 14.005 1.00 86.62 87 ASN A O 1
ATOM 686 N N . PHE A 1 88 ? -9.032 -10.342 13.082 1.00 85.69 88 PHE A N 1
ATOM 687 C CA . PHE A 1 88 ? -9.747 -10.410 11.806 1.00 85.69 88 PHE A CA 1
ATOM 688 C C . PHE A 1 88 ? -8.927 -11.098 10.707 1.00 85.69 88 PHE A C 1
ATOM 690 O O . PHE A 1 88 ? -9.455 -11.376 9.631 1.00 85.69 88 PHE A O 1
ATOM 697 N N . PHE A 1 89 ? -7.659 -11.420 10.975 1.00 83.19 89 PHE A N 1
ATOM 698 C CA . PHE A 1 89 ? -6.835 -12.233 10.095 1.00 83.19 89 PHE A CA 1
ATOM 699 C C . PHE A 1 89 ? -6.841 -13.694 10.548 1.00 83.19 89 PHE A C 1
ATOM 701 O O . PHE A 1 89 ? -6.673 -13.995 11.727 1.00 83.19 89 PHE A O 1
ATOM 708 N N . ARG A 1 90 ? -6.958 -14.629 9.596 1.00 80.88 90 ARG A N 1
ATOM 709 C CA . ARG A 1 90 ? -6.652 -16.048 9.862 1.00 80.88 90 ARG A CA 1
ATOM 710 C C . ARG A 1 90 ? -5.143 -16.270 10.008 1.00 80.88 90 ARG A C 1
ATOM 712 O O . ARG A 1 90 ? -4.701 -17.106 10.788 1.00 80.88 90 ARG A O 1
ATOM 719 N N . THR A 1 91 ? -4.371 -15.523 9.228 1.00 81.25 91 THR A N 1
ATOM 720 C CA . THR A 1 91 ? -2.910 -15.477 9.248 1.00 81.25 91 THR A CA 1
ATOM 721 C C . THR A 1 91 ? -2.534 -14.014 9.066 1.00 81.25 91 THR A C 1
ATOM 723 O O . THR A 1 91 ? -2.982 -13.402 8.097 1.00 81.25 91 THR A O 1
ATOM 726 N N . GLY A 1 92 ? -1.815 -13.446 10.035 1.00 84.69 92 GLY A N 1
ATOM 727 C CA . GLY A 1 92 ? -1.405 -12.042 9.995 1.00 84.69 92 GLY A CA 1
ATOM 728 C C . GLY A 1 92 ? -0.436 -11.757 8.841 1.00 84.69 92 GLY A C 1
ATOM 729 O O . GLY A 1 92 ? 0.182 -12.692 8.327 1.00 84.69 92 GLY A O 1
ATOM 730 N N . PRO A 1 93 ? -0.320 -10.489 8.418 1.00 93.94 93 PRO A N 1
ATOM 731 C CA . PRO A 1 93 ? 0.663 -10.080 7.424 1.00 93.94 93 PRO A CA 1
ATOM 732 C C . PRO A 1 93 ? 2.087 -10.167 7.987 1.00 93.94 93 PRO A C 1
ATOM 734 O O . PRO A 1 93 ? 2.317 -9.969 9.181 1.00 93.94 93 PRO A O 1
ATOM 737 N N . ASP A 1 94 ? 3.057 -10.384 7.110 1.00 93.44 94 ASP A N 1
ATOM 738 C CA . ASP A 1 94 ? 4.477 -10.339 7.466 1.00 93.44 94 ASP A CA 1
ATOM 739 C C . ASP A 1 94 ? 4.934 -8.887 7.723 1.00 93.44 94 ASP A C 1
ATOM 741 O O . ASP A 1 94 ? 5.716 -8.608 8.645 1.00 93.44 94 ASP A O 1
ATOM 745 N N . SER A 1 95 ? 4.371 -7.943 6.954 1.00 95.06 95 SER A N 1
ATOM 746 C CA . SER A 1 95 ? 4.576 -6.503 7.120 1.00 95.06 95 SER A CA 1
ATOM 747 C C . SER A 1 95 ? 3.372 -5.658 6.717 1.00 95.06 95 SER A C 1
ATOM 749 O O . SER A 1 95 ? 2.438 -6.111 6.055 1.00 95.06 95 SER A O 1
ATOM 751 N N . SER A 1 96 ? 3.403 -4.385 7.103 1.00 96.62 96 SER A N 1
ATOM 752 C CA . SER A 1 96 ? 2.421 -3.389 6.703 1.00 96.62 96 SER A CA 1
ATOM 753 C C . SER A 1 96 ? 3.061 -2.223 5.966 1.00 96.62 96 SER A C 1
ATOM 755 O O . SER A 1 96 ? 4.127 -1.746 6.349 1.00 96.62 96 SER A O 1
ATOM 757 N N . LEU A 1 97 ? 2.381 -1.741 4.930 1.00 97.62 97 LEU A N 1
ATOM 758 C CA . LEU A 1 97 ? 2.667 -0.490 4.246 1.00 97.62 97 LEU A CA 1
ATOM 759 C C . LEU A 1 97 ? 1.497 0.476 4.453 1.00 97.62 97 LEU A C 1
ATOM 761 O O . LEU A 1 97 ? 0.397 0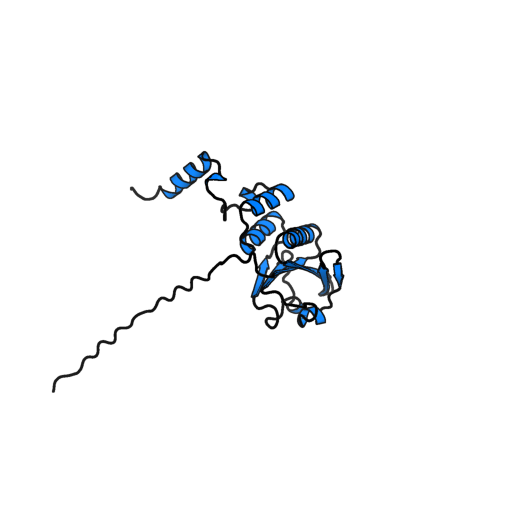.251 3.951 1.00 97.62 97 LEU A O 1
ATOM 765 N N . ILE A 1 98 ? 1.738 1.563 5.176 1.00 98.00 98 ILE A N 1
ATOM 766 C CA . ILE A 1 98 ? 0.746 2.600 5.453 1.00 98.00 98 ILE A CA 1
ATOM 767 C C . ILE A 1 98 ? 0.979 3.769 4.499 1.00 98.00 98 ILE A C 1
ATOM 769 O O . ILE A 1 98 ? 2.053 4.366 4.498 1.00 98.00 98 ILE A O 1
ATOM 773 N N . ILE A 1 99 ? -0.021 4.111 3.699 1.00 97.75 99 ILE A N 1
ATOM 774 C CA . ILE A 1 99 ? -0.030 5.335 2.897 1.00 97.75 99 ILE A CA 1
ATOM 775 C C . ILE A 1 99 ? -0.720 6.403 3.740 1.00 97.75 99 ILE A C 1
ATOM 777 O O . ILE A 1 99 ? -1.855 6.198 4.145 1.00 97.75 99 ILE A O 1
ATOM 781 N N . GLU A 1 100 ? -0.025 7.491 4.053 1.00 95.12 100 GLU A N 1
ATOM 782 C CA . GLU A 1 100 ? -0.528 8.610 4.852 1.00 95.12 100 GLU A CA 1
ATOM 783 C C . GLU A 1 100 ? -1.018 9.741 3.932 1.00 95.12 100 GLU A C 1
ATOM 785 O O . GLU A 1 100 ? -0.460 9.970 2.856 1.00 95.12 100 GLU A O 1
ATOM 790 N N . GLU A 1 101 ? -2.060 10.454 4.365 1.00 90.56 101 GLU A N 1
ATOM 791 C CA . GLU A 1 101 ? -2.488 11.698 3.715 1.00 90.56 101 GLU A CA 1
ATOM 792 C C . GLU A 1 101 ? -1.413 12.773 3.928 1.00 90.56 101 GLU A C 1
ATOM 794 O O . GLU A 1 101 ? -0.760 12.812 4.976 1.00 90.56 101 GLU A O 1
ATOM 799 N N . ASP A 1 102 ? -1.218 13.645 2.937 1.00 83.56 102 ASP A N 1
ATOM 800 C CA . ASP A 1 102 ? -0.190 14.683 3.022 1.00 83.56 102 ASP A CA 1
ATOM 801 C C . ASP A 1 102 ? -0.410 15.590 4.246 1.00 83.56 102 ASP A C 1
ATOM 803 O O . ASP A 1 102 ? -1.519 16.048 4.526 1.00 83.56 102 ASP A O 1
ATOM 807 N N . GLY A 1 103 ? 0.655 15.806 5.017 1.00 80.62 103 GLY A N 1
ATOM 808 C CA . GLY A 1 103 ? 0.620 16.584 6.257 1.00 80.62 103 GLY A CA 1
ATOM 809 C C . GLY A 1 103 ? -0.154 15.955 7.426 1.00 80.62 103 GLY A C 1
ATOM 810 O O . GLY A 1 103 ? -0.225 16.574 8.491 1.00 80.62 103 GLY A O 1
ATOM 811 N N . GLN A 1 104 ? -0.702 14.742 7.285 1.00 84.81 104 GLN A N 1
ATOM 812 C CA . GLN A 1 104 ? -1.506 14.088 8.319 1.00 84.81 104 GLN A CA 1
ATOM 813 C C . GLN A 1 104 ? -0.916 12.735 8.727 1.00 84.81 104 GLN A C 1
ATOM 815 O O . GLN A 1 104 ? -1.181 11.693 8.131 1.00 84.81 104 GLN A O 1
ATOM 820 N N . SER A 1 105 ? -0.157 12.740 9.824 1.00 86.69 105 SER A N 1
ATOM 821 C CA . SER A 1 105 ? 0.354 11.506 10.423 1.00 86.69 105 SER A CA 1
ATOM 822 C C . SER A 1 105 ? -0.773 10.605 10.918 1.00 86.69 105 SER A C 1
ATOM 824 O O . SER A 1 105 ? -1.758 11.066 11.511 1.00 86.69 105 SER A O 1
ATOM 826 N N . ILE A 1 106 ? -0.593 9.298 10.735 1.00 90.25 106 ILE A N 1
ATOM 827 C CA . ILE A 1 106 ? -1.569 8.326 11.207 1.00 90.25 106 ILE A CA 1
ATOM 828 C C . ILE A 1 106 ? -1.547 8.239 12.753 1.00 90.25 106 ILE A C 1
ATOM 830 O O . ILE A 1 106 ? -0.464 8.225 13.346 1.00 90.25 106 ILE A O 1
ATOM 834 N N . PRO A 1 107 ? -2.707 8.197 13.439 1.00 91.94 107 PRO A N 1
ATOM 835 C CA . PRO A 1 107 ? -2.775 7.965 14.881 1.00 91.94 107 PRO A CA 1
ATOM 836 C C . PRO A 1 107 ? -2.131 6.633 15.285 1.00 91.94 107 PRO A C 1
ATOM 838 O O . PRO A 1 107 ? -2.215 5.665 14.533 1.00 91.94 107 PRO A O 1
ATOM 841 N N . GLU A 1 108 ? -1.580 6.550 16.501 1.00 91.62 108 GLU A N 1
ATOM 842 C CA . GLU A 1 108 ? -0.978 5.310 17.035 1.00 91.62 108 GLU A CA 1
ATOM 843 C C . GLU A 1 108 ? -1.943 4.118 17.003 1.00 91.62 108 GLU A C 1
ATOM 845 O O . GLU A 1 108 ? -1.539 2.993 16.735 1.00 91.62 108 GLU A O 1
ATOM 850 N N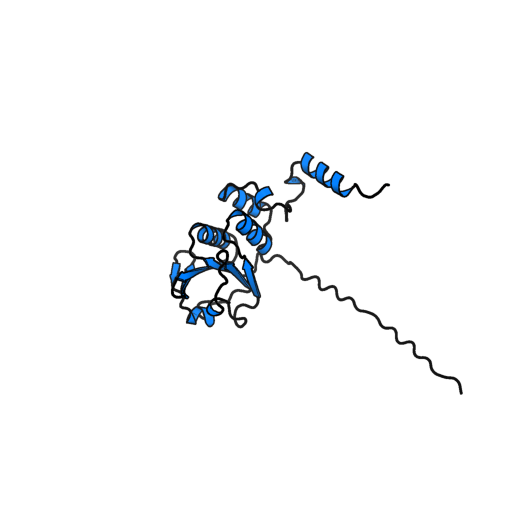 . ASP A 1 109 ? -3.239 4.379 17.176 1.00 90.75 109 ASP A N 1
ATOM 851 C CA . ASP A 1 109 ? -4.308 3.381 17.105 1.00 90.75 109 ASP A CA 1
ATOM 852 C C . ASP A 1 109 ? -4.431 2.660 15.757 1.00 90.75 109 ASP A C 1
ATOM 854 O O . ASP A 1 109 ? -5.050 1.598 15.677 1.00 90.75 109 ASP A O 1
ATOM 858 N N . LEU A 1 110 ? -3.877 3.252 14.701 1.00 93.19 110 LEU A N 1
ATOM 859 C CA . LEU A 1 110 ? -3.839 2.704 13.350 1.00 93.19 110 LEU A CA 1
ATOM 860 C C . LEU A 1 110 ? -2.468 2.144 12.974 1.00 93.19 110 LEU A C 1
ATOM 862 O O . LEU A 1 110 ? -2.284 1.704 11.843 1.00 93.19 110 LEU A O 1
ATOM 866 N N . ILE A 1 111 ? -1.514 2.132 13.902 1.00 95.12 111 ILE A N 1
ATOM 867 C CA . ILE A 1 111 ? -0.247 1.437 13.710 1.00 95.12 111 ILE A CA 1
ATOM 868 C C . ILE A 1 111 ? -0.468 -0.039 14.086 1.00 95.12 111 ILE A C 1
ATOM 870 O O . ILE A 1 111 ? -0.887 -0.326 15.211 1.00 95.12 111 ILE A O 1
ATOM 874 N N . PRO A 1 112 ? -0.220 -0.991 13.165 1.00 94.31 112 PRO A N 1
ATOM 875 C CA . PRO A 1 112 ? -0.262 -2.419 13.458 1.00 94.31 112 PRO A CA 1
ATOM 876 C C . PRO A 1 112 ? 0.551 -2.798 14.697 1.00 94.31 112 PRO A C 1
ATOM 878 O O . PRO A 1 112 ? 1.656 -2.299 14.901 1.00 94.31 112 PRO A O 1
ATOM 881 N N . SER A 1 113 ? 0.028 -3.714 15.515 1.00 92.12 113 SER A N 1
ATOM 882 C CA . SER A 1 113 ? 0.779 -4.204 16.672 1.00 92.12 113 SER A CA 1
ATOM 883 C C . SER A 1 113 ? 1.905 -5.131 16.225 1.00 92.12 113 SER A C 1
ATOM 885 O O . SER A 1 113 ? 1.669 -6.079 15.475 1.00 92.12 113 SER A O 1
ATOM 887 N N . GLU A 1 114 ? 3.093 -4.953 16.806 1.00 91.44 114 GLU A N 1
ATOM 888 C CA . GLU A 1 114 ? 4.247 -5.846 16.614 1.00 91.44 114 GLU A CA 1
ATOM 889 C C . GLU A 1 114 ? 3.939 -7.319 16.940 1.00 91.44 114 GLU A C 1
ATOM 891 O O . GLU A 1 114 ? 4.612 -8.221 16.449 1.00 91.44 114 GLU A O 1
ATOM 896 N N . LYS A 1 115 ? 2.888 -7.584 17.733 1.00 91.06 115 LYS A N 1
ATOM 897 C CA . LYS A 1 115 ? 2.427 -8.942 18.059 1.00 91.06 115 LYS A CA 1
ATOM 898 C C . LYS A 1 115 ? 1.945 -9.735 16.844 1.00 91.06 115 LYS A C 1
ATOM 900 O O . LYS A 1 115 ? 2.000 -10.961 16.882 1.00 91.06 115 LYS A O 1
ATOM 905 N N . TRP A 1 116 ? 1.421 -9.059 15.823 1.00 92.31 116 TRP A N 1
ATOM 906 C CA . TRP A 1 116 ? 0.853 -9.702 14.633 1.00 92.31 116 TRP A CA 1
ATOM 907 C C . TRP A 1 116 ? 1.387 -9.142 13.311 1.00 92.31 116 TRP A C 1
ATOM 909 O O . TRP A 1 116 ? 1.109 -9.726 12.270 1.00 92.31 116 TRP A O 1
ATOM 919 N N . CYS A 1 117 ? 2.155 -8.050 13.337 1.00 93.62 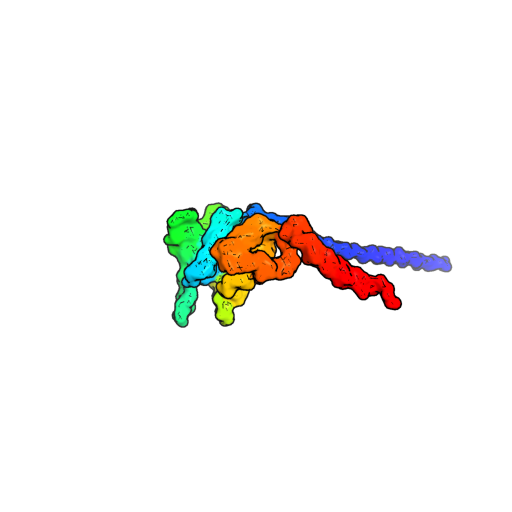117 CYS A N 1
ATOM 920 C CA . CYS A 1 117 ? 2.820 -7.472 12.173 1.00 93.62 117 CYS A CA 1
ATOM 921 C C . CYS A 1 117 ? 4.188 -6.924 12.591 1.00 93.62 117 CYS A C 1
ATOM 923 O O . CYS A 1 117 ? 4.277 -5.882 13.235 1.00 93.62 117 CYS A O 1
ATOM 925 N N . SER A 1 118 ? 5.261 -7.623 12.219 1.00 88.31 118 SER A N 1
ATOM 926 C CA . SER A 1 118 ? 6.616 -7.345 12.722 1.00 88.31 118 SER A CA 1
ATOM 927 C C . SER A 1 118 ? 7.254 -6.069 12.167 1.00 88.31 118 SER A C 1
ATOM 929 O O . SER A 1 118 ? 8.164 -5.511 12.773 1.00 88.31 118 SER A O 1
ATOM 931 N N . SER A 1 119 ? 6.811 -5.630 10.989 1.00 94.25 119 SER A N 1
ATOM 932 C CA . SER A 1 119 ? 7.448 -4.552 10.238 1.00 94.25 119 SER A CA 1
ATOM 933 C C . SER A 1 119 ? 6.399 -3.597 9.691 1.00 94.25 119 SER A C 1
ATOM 935 O O . SER A 1 119 ? 5.465 -4.024 9.015 1.00 94.25 119 SER A O 1
ATOM 937 N N . VAL A 1 120 ? 6.565 -2.301 9.947 1.00 95.31 120 VAL A N 1
ATOM 938 C CA . VAL A 1 120 ? 5.653 -1.254 9.472 1.00 95.31 120 VAL A CA 1
ATOM 939 C C . VAL A 1 120 ? 6.437 -0.224 8.666 1.00 95.31 120 VAL A C 1
ATOM 941 O O . VAL A 1 120 ? 7.429 0.332 9.132 1.00 95.31 120 VAL A O 1
ATOM 944 N N . TYR A 1 121 ? 5.967 0.036 7.452 1.00 95.94 121 TYR A N 1
ATOM 945 C CA . TYR A 1 121 ? 6.511 1.003 6.507 1.00 95.94 121 TYR A CA 1
ATOM 946 C C . TYR A 1 121 ? 5.487 2.097 6.245 1.00 95.94 121 TYR A C 1
ATOM 948 O O . TYR A 1 121 ? 4.283 1.873 6.370 1.00 95.94 121 TYR A O 1
ATOM 956 N N . LYS A 1 122 ? 5.966 3.279 5.859 1.00 96.06 122 LYS A N 1
ATOM 957 C CA . LYS A 1 122 ? 5.116 4.437 5.590 1.00 96.06 122 LYS A CA 1
ATOM 958 C C . LYS A 1 122 ? 5.468 5.093 4.260 1.00 96.06 122 LYS A C 1
ATOM 960 O O . LYS A 1 122 ? 6.646 5.241 3.938 1.00 96.06 122 LYS A O 1
ATOM 965 N N . ILE A 1 123 ? 4.446 5.512 3.523 1.00 96.19 123 ILE A N 1
ATOM 966 C CA . ILE A 1 123 ? 4.531 6.405 2.366 1.00 96.19 123 ILE A CA 1
ATOM 967 C C . ILE A 1 123 ? 3.721 7.647 2.710 1.00 96.19 123 ILE A C 1
ATOM 969 O O . ILE A 1 123 ? 2.525 7.553 2.941 1.00 96.19 123 ILE A O 1
ATOM 973 N N . THR A 1 124 ? 4.358 8.811 2.738 1.00 94.88 124 THR A N 1
ATOM 974 C CA . THR A 1 124 ? 3.749 10.061 3.223 1.00 94.88 124 THR A CA 1
ATOM 975 C C . THR A 1 124 ? 3.180 10.920 2.092 1.00 94.88 124 THR A C 1
ATOM 977 O O . THR A 1 124 ? 3.297 12.140 2.119 1.00 94.88 124 THR A O 1
ATOM 980 N N . THR A 1 125 ? 2.673 10.296 1.028 1.00 94.69 125 THR A N 1
ATOM 981 C CA . THR A 1 125 ? 2.110 11.006 -0.124 1.00 94.69 125 THR A CA 1
ATOM 982 C C . THR A 1 125 ? 0.985 10.200 -0.756 1.00 94.69 125 THR A C 1
ATOM 984 O O . THR A 1 125 ? 1.095 8.984 -0.925 1.00 94.69 125 THR A O 1
ATOM 987 N N . THR A 1 126 ? -0.079 10.897 -1.145 1.00 96.62 126 THR A N 1
ATOM 988 C CA . THR A 1 126 ? -1.187 10.361 -1.944 1.00 96.62 126 THR A CA 1
ATOM 989 C C . THR A 1 126 ? -1.112 10.793 -3.407 1.00 96.62 126 THR A C 1
ATOM 991 O O . THR A 1 126 ? -1.893 10.321 -4.231 1.00 96.62 126 THR A O 1
ATOM 994 N N . GLU A 1 127 ? -0.142 11.641 -3.774 1.00 96.44 127 GLU A N 1
ATOM 995 C CA . GLU A 1 127 ? 0.082 11.997 -5.171 1.00 96.44 127 GLU A CA 1
ATOM 996 C C . GLU A 1 127 ? 0.452 10.742 -5.970 1.00 96.44 127 GLU A C 1
ATOM 998 O O . GLU A 1 127 ? 1.438 10.062 -5.682 1.00 96.44 127 GLU A O 1
ATOM 1003 N N . ILE A 1 128 ? -0.321 10.442 -7.015 1.00 96.88 128 ILE A N 1
ATOM 1004 C CA . ILE A 1 128 ? -0.241 9.148 -7.704 1.00 96.88 128 ILE A CA 1
ATOM 1005 C C . ILE A 1 128 ? 1.150 8.864 -8.274 1.00 96.88 128 ILE A C 1
ATOM 1007 O O . ILE A 1 128 ? 1.659 7.760 -8.111 1.00 96.88 128 ILE A O 1
ATOM 1011 N N . ARG A 1 129 ? 1.810 9.839 -8.909 1.00 96.44 129 ARG A N 1
ATOM 1012 C CA . ARG A 1 129 ? 3.145 9.620 -9.490 1.00 96.44 129 ARG A CA 1
ATOM 1013 C C . ARG A 1 129 ? 4.180 9.181 -8.437 1.00 96.44 129 ARG A C 1
ATOM 1015 O O . ARG A 1 129 ? 4.761 8.108 -8.613 1.00 96.44 129 ARG A O 1
ATOM 1022 N N . PRO A 1 130 ? 4.478 9.970 -7.381 1.00 95.75 130 PRO A N 1
ATOM 1023 C CA . PRO A 1 130 ? 5.435 9.541 -6.363 1.00 95.75 130 PRO A CA 1
ATOM 1024 C C . PRO A 1 130 ? 4.941 8.327 -5.565 1.00 95.75 130 PRO A C 1
ATOM 1026 O O . PRO A 1 130 ? 5.766 7.501 -5.178 1.00 95.75 130 PRO A O 1
ATOM 1029 N N . LEU A 1 131 ? 3.628 8.153 -5.384 1.00 97.19 131 LEU A N 1
ATOM 1030 C CA . LEU A 1 131 ? 3.067 6.953 -4.766 1.00 97.19 131 LEU A CA 1
ATOM 1031 C C . LEU A 1 131 ? 3.423 5.689 -5.564 1.00 97.19 131 LEU A C 1
ATOM 1033 O O . LEU A 1 131 ? 3.967 4.747 -4.992 1.00 97.19 131 LEU A O 1
ATOM 1037 N N . LEU A 1 132 ? 3.196 5.679 -6.883 1.00 97.75 132 LEU A N 1
ATOM 1038 C CA . LEU A 1 132 ? 3.547 4.553 -7.758 1.00 97.75 132 LEU A CA 1
ATOM 1039 C C . LEU A 1 132 ? 5.046 4.240 -7.720 1.00 97.75 132 LEU A C 1
ATOM 1041 O O . LEU A 1 132 ? 5.430 3.072 -7.670 1.00 97.75 132 LEU A O 1
ATOM 1045 N N . HIS A 1 133 ? 5.894 5.271 -7.692 1.00 96.94 133 HIS A N 1
ATOM 1046 C CA . HIS A 1 133 ? 7.338 5.097 -7.547 1.00 96.94 133 HIS A CA 1
ATOM 1047 C C . HIS A 1 133 ? 7.706 4.392 -6.233 1.00 96.94 133 HIS A C 1
ATOM 1049 O O . HIS A 1 133 ? 8.442 3.403 -6.230 1.00 96.94 133 HIS A O 1
ATOM 1055 N N . LEU A 1 134 ? 7.187 4.884 -5.105 1.00 96.38 134 LEU A N 1
ATOM 1056 C CA . LEU A 1 134 ? 7.515 4.368 -3.775 1.00 96.38 134 LEU A CA 1
ATOM 1057 C C . LEU A 1 134 ? 6.956 2.962 -3.547 1.00 96.38 134 LEU A C 1
ATOM 1059 O O . LEU A 1 134 ? 7.659 2.100 -3.020 1.00 96.38 134 LEU A O 1
ATOM 1063 N N . VAL A 1 135 ? 5.731 2.704 -4.002 1.00 96.00 135 VAL A N 1
ATOM 1064 C CA . VAL A 1 135 ? 5.124 1.369 -3.979 1.00 96.00 135 VAL A CA 1
ATOM 1065 C C . VAL A 1 135 ? 5.925 0.404 -4.850 1.00 96.00 135 VAL A C 1
ATOM 1067 O O . VAL A 1 135 ? 6.215 -0.710 -4.417 1.00 96.00 135 VAL A O 1
ATOM 1070 N N . GLY A 1 136 ? 6.358 0.831 -6.037 1.00 95.19 136 GLY A N 1
ATOM 1071 C CA . GLY A 1 136 ? 7.171 -0.015 -6.901 1.00 95.19 136 GLY A CA 1
ATOM 1072 C C . GLY A 1 136 ? 8.560 -0.316 -6.337 1.00 95.19 136 GLY A C 1
ATOM 1073 O O . GLY A 1 136 ? 9.064 -1.423 -6.520 1.00 95.19 136 GLY A O 1
ATOM 1074 N N . LYS A 1 137 ? 9.150 0.609 -5.568 1.00 94.44 137 LYS A N 1
ATOM 1075 C CA . LYS A 1 137 ? 10.356 0.335 -4.766 1.00 94.44 137 LYS A CA 1
ATOM 1076 C C . LYS A 1 137 ? 10.088 -0.671 -3.654 1.00 94.44 137 LYS A C 1
ATOM 1078 O O . LYS A 1 137 ? 10.892 -1.576 -3.457 1.00 94.44 137 LYS A O 1
ATOM 1083 N N . TYR A 1 138 ? 8.973 -0.522 -2.944 1.00 94.31 138 TYR A N 1
ATOM 1084 C CA . TYR A 1 138 ? 8.601 -1.412 -1.847 1.00 94.31 138 TYR A CA 1
ATOM 1085 C C . TYR A 1 138 ? 8.383 -2.860 -2.324 1.00 94.31 138 TYR A C 1
ATOM 1087 O O . TYR A 1 138 ? 8.943 -3.787 -1.742 1.00 94.31 138 TYR A O 1
ATOM 1095 N N . TYR A 1 139 ? 7.640 -3.052 -3.418 1.00 93.31 139 TYR A N 1
ATOM 1096 C CA . TYR A 1 139 ? 7.351 -4.372 -4.002 1.00 93.31 139 TYR A CA 1
ATOM 1097 C C . TYR A 1 139 ? 8.434 -4.898 -4.955 1.00 93.31 139 TYR A C 1
ATOM 1099 O O . TYR A 1 139 ? 8.274 -5.979 -5.529 1.00 93.31 139 TYR A O 1
ATOM 1107 N N . ASP A 1 140 ? 9.528 -4.154 -5.139 1.00 92.62 140 ASP A N 1
ATOM 1108 C CA . ASP A 1 140 ? 10.605 -4.491 -6.073 1.00 92.62 140 ASP A CA 1
ATOM 1109 C C . ASP A 1 140 ? 10.070 -4.812 -7.486 1.00 92.62 140 ASP A C 1
ATOM 1111 O O . ASP A 1 140 ? 10.313 -5.883 -8.060 1.00 92.62 140 ASP A O 1
ATOM 1115 N N . PHE A 1 141 ? 9.276 -3.887 -8.035 1.00 93.69 141 PHE A N 1
ATOM 1116 C CA . PHE A 1 141 ? 8.635 -4.021 -9.345 1.00 93.69 141 PHE A CA 1
ATOM 1117 C C . PHE A 1 141 ? 9.639 -4.421 -10.420 1.00 93.69 141 PHE A C 1
ATOM 1119 O O . PHE A 1 141 ? 10.733 -3.854 -10.535 1.00 93.69 141 PHE A O 1
ATOM 1126 N N . LYS A 1 142 ? 9.246 -5.396 -11.244 1.00 92.06 142 LYS A N 1
ATOM 1127 C CA . LYS A 1 142 ? 9.987 -5.752 -12.457 1.00 92.06 142 LYS A CA 1
ATOM 1128 C C . LYS A 1 142 ? 9.492 -4.898 -13.618 1.00 92.06 142 LYS A C 1
ATOM 1130 O O . LYS A 1 142 ? 8.442 -4.269 -13.527 1.00 92.06 142 LYS A O 1
ATOM 1135 N N . PHE A 1 143 ? 10.217 -4.906 -14.737 1.00 92.19 143 PHE A N 1
ATOM 1136 C CA . PHE A 1 143 ? 9.830 -4.155 -15.938 1.00 92.19 143 PHE A CA 1
ATOM 1137 C C . PHE A 1 143 ? 8.348 -4.336 -16.313 1.00 92.19 143 PHE A C 1
ATOM 1139 O O . PHE A 1 143 ? 7.659 -3.349 -16.520 1.00 92.19 143 PHE A O 1
ATOM 1146 N N . LYS A 1 144 ? 7.828 -5.574 -16.287 1.00 93.81 144 LYS A N 1
ATOM 1147 C CA . LYS A 1 144 ? 6.408 -5.863 -16.571 1.00 93.81 144 LYS A CA 1
ATOM 1148 C C . LYS A 1 144 ? 5.430 -5.102 -15.664 1.00 93.81 144 LYS A C 1
ATOM 1150 O O . LYS A 1 144 ? 4.334 -4.764 -16.096 1.00 93.81 144 LYS A O 1
ATOM 1155 N N . ASP A 1 145 ? 5.808 -4.873 -14.409 1.00 95.25 145 ASP A N 1
ATOM 1156 C CA . ASP A 1 145 ? 4.970 -4.205 -13.418 1.00 95.25 145 ASP A CA 1
ATOM 1157 C C . ASP A 1 145 ? 5.046 -2.698 -13.636 1.00 95.25 145 ASP A C 1
ATOM 1159 O O . ASP A 1 145 ? 4.013 -2.046 -13.760 1.00 95.25 145 ASP A O 1
ATOM 1163 N N . TRP A 1 146 ? 6.259 -2.167 -13.825 1.00 95.75 146 TRP A N 1
ATOM 1164 C CA . TRP A 1 146 ? 6.460 -0.772 -14.211 1.00 95.75 146 TRP A CA 1
ATOM 1165 C C . TRP A 1 146 ? 5.709 -0.399 -15.493 1.00 95.75 146 TRP A C 1
ATOM 1167 O O . TRP A 1 146 ? 5.036 0.627 -15.515 1.00 95.75 146 TRP A O 1
ATOM 1177 N N . SER A 1 147 ? 5.769 -1.234 -16.535 1.00 95.88 147 SER A N 1
ATOM 1178 C CA . SER A 1 147 ? 5.022 -1.029 -17.781 1.00 95.88 147 SER A CA 1
ATOM 1179 C C . SER A 1 147 ? 3.515 -1.044 -17.548 1.00 95.88 147 SER A C 1
ATOM 1181 O O . SER A 1 147 ? 2.820 -0.146 -18.011 1.00 95.88 147 SER A O 1
ATOM 1183 N N . TRP A 1 148 ? 3.006 -2.008 -16.776 1.00 97.44 148 TRP A N 1
ATOM 1184 C CA . TRP A 1 148 ? 1.573 -2.096 -16.501 1.00 97.44 148 TRP A CA 1
ATOM 1185 C C . TRP A 1 148 ? 1.046 -0.861 -15.755 1.00 97.44 148 TRP A C 1
ATOM 1187 O O . TRP A 1 148 ? 0.003 -0.319 -16.124 1.00 97.44 148 TRP A O 1
ATOM 1197 N N . PHE A 1 149 ? 1.770 -0.378 -14.738 1.00 97.19 149 PHE A N 1
ATOM 1198 C CA . PHE A 1 149 ? 1.393 0.836 -14.004 1.00 97.19 149 PHE A CA 1
ATOM 1199 C C . PHE A 1 149 ? 1.569 2.104 -14.850 1.00 97.19 149 PHE A C 1
ATOM 1201 O O . PHE A 1 149 ? 0.739 3.007 -14.771 1.00 97.19 149 PHE A O 1
ATOM 1208 N N . SER A 1 150 ? 2.600 2.161 -15.695 1.00 96.62 150 SER A N 1
ATOM 1209 C CA . SER A 1 150 ? 2.807 3.239 -16.669 1.00 96.62 150 SER A CA 1
ATOM 1210 C C . SER A 1 150 ? 1.610 3.373 -17.616 1.00 96.62 150 SER A C 1
ATOM 1212 O O . SER A 1 150 ? 1.046 4.461 -17.740 1.00 96.62 150 SER A O 1
ATOM 1214 N N . GLU A 1 151 ? 1.168 2.264 -18.212 1.00 97.31 151 GLU A N 1
ATOM 1215 C CA . GLU A 1 151 ? 0.016 2.223 -19.117 1.00 97.31 151 GLU A CA 1
ATOM 1216 C C . GLU A 1 151 ? -1.296 2.540 -18.386 1.00 97.31 151 GLU A C 1
ATOM 1218 O O . GLU A 1 151 ? -2.058 3.400 -18.822 1.00 97.31 151 GLU A O 1
ATOM 1223 N N . SER A 1 152 ? -1.539 1.905 -17.235 1.00 97.31 152 SER A N 1
ATOM 1224 C CA . SER A 1 152 ? -2.806 2.032 -16.494 1.00 97.31 152 SER A CA 1
ATOM 1225 C C . SER A 1 152 ? -3.056 3.445 -15.959 1.00 97.31 152 SER A C 1
ATOM 1227 O O . SER A 1 152 ? -4.206 3.887 -15.877 1.00 97.31 152 SER A O 1
ATOM 1229 N N . TYR A 1 153 ? -1.985 4.167 -15.619 1.00 97.00 153 TYR A N 1
ATOM 1230 C CA . TYR A 1 153 ? -2.043 5.518 -15.056 1.00 97.00 153 TYR A CA 1
ATOM 1231 C C . TYR A 1 153 ? -1.584 6.612 -16.027 1.00 97.00 153 TYR A C 1
ATOM 1233 O O . TYR A 1 153 ? -1.552 7.778 -15.645 1.00 97.00 153 TYR A O 1
ATOM 1241 N N . HIS A 1 154 ? -1.286 6.264 -17.284 1.00 97.12 154 HIS A N 1
ATOM 1242 C CA . HIS A 1 154 ? -0.869 7.196 -18.339 1.00 97.12 154 HIS A CA 1
ATOM 1243 C C . HIS A 1 154 ? 0.361 8.046 -17.973 1.00 97.12 154 HIS A C 1
ATOM 1245 O O . HIS A 1 154 ? 0.477 9.205 -18.377 1.00 97.12 154 HIS A O 1
ATOM 1251 N N . PHE A 1 155 ? 1.303 7.465 -17.229 1.00 96.06 155 PHE A N 1
ATOM 1252 C CA . PHE A 1 155 ? 2.593 8.088 -16.943 1.00 96.06 155 PHE A CA 1
ATOM 1253 C C . PHE A 1 155 ? 3.690 7.412 -17.757 1.00 96.06 155 PHE A C 1
ATOM 1255 O O . PHE A 1 155 ? 3.722 6.184 -17.787 1.00 96.06 155 PHE A O 1
ATOM 1262 N N . PRO A 1 156 ? 4.640 8.154 -18.354 1.00 94.75 156 PRO A N 1
ATOM 1263 C CA . PRO A 1 156 ? 5.846 7.544 -18.904 1.00 94.75 156 PRO A CA 1
ATOM 1264 C C . PRO A 1 156 ? 6.577 6.733 -17.829 1.00 94.75 156 PRO A C 1
ATOM 1266 O O . PRO A 1 156 ? 6.655 7.160 -16.671 1.00 94.75 156 PRO A O 1
ATOM 1269 N N . ILE A 1 157 ? 7.132 5.579 -18.198 1.00 93.44 157 ILE A N 1
ATOM 1270 C CA . ILE A 1 157 ? 7.824 4.692 -17.254 1.00 93.44 157 ILE A CA 1
ATOM 1271 C C . ILE A 1 157 ? 8.984 5.412 -16.553 1.00 93.44 157 ILE A C 1
ATOM 1273 O O . ILE A 1 157 ? 9.189 5.229 -15.358 1.00 93.44 157 ILE A O 1
ATOM 1277 N N . GLU A 1 158 ? 9.668 6.320 -17.248 1.00 91.75 158 GLU A N 1
ATOM 1278 C CA . GLU A 1 158 ? 10.771 7.134 -16.726 1.00 91.75 158 GLU A CA 1
ATOM 1279 C C . GLU A 1 158 ? 10.298 8.154 -15.680 1.00 91.75 158 GLU A C 1
ATOM 1281 O O . GLU A 1 158 ? 11.081 8.626 -14.863 1.00 91.75 158 GLU A O 1
ATOM 1286 N N . THR A 1 159 ? 9.010 8.506 -15.692 1.00 91.00 159 THR A N 1
ATOM 1287 C CA . THR A 1 159 ? 8.420 9.459 -14.742 1.00 91.00 159 THR A CA 1
ATOM 1288 C C . THR A 1 159 ? 8.066 8.792 -13.411 1.00 91.00 159 THR A C 1
ATOM 1290 O O . THR A 1 159 ? 8.168 9.427 -12.362 1.00 91.00 159 THR A O 1
ATOM 1293 N N . ILE A 1 160 ? 7.666 7.517 -13.438 1.00 93.44 160 ILE A N 1
ATOM 1294 C CA . ILE A 1 160 ? 7.359 6.726 -12.230 1.00 93.44 160 ILE A CA 1
ATOM 1295 C C . ILE A 1 160 ? 8.550 5.876 -11.753 1.00 93.44 160 ILE A C 1
ATOM 1297 O O . ILE A 1 160 ? 8.595 5.467 -10.597 1.00 93.44 160 ILE A O 1
ATOM 1301 N N . ASN A 1 161 ? 9.546 5.641 -12.609 1.00 93.25 161 ASN A N 1
ATOM 1302 C CA . ASN A 1 161 ? 10.787 4.934 -12.296 1.00 93.25 161 ASN A CA 1
ATOM 1303 C C . ASN A 1 161 ? 12.013 5.707 -12.833 1.00 93.25 161 ASN A C 1
ATOM 1305 O O . ASN A 1 161 ? 12.685 5.234 -13.755 1.00 93.25 161 ASN A O 1
ATOM 1309 N N . PRO A 1 162 ? 12.313 6.897 -12.276 1.00 87.25 162 PRO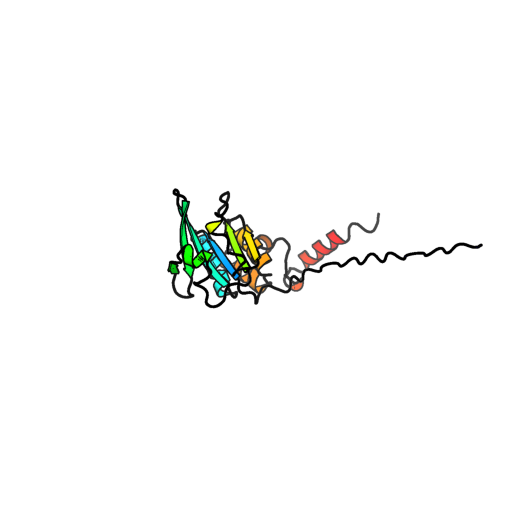 A N 1
ATOM 1310 C CA . PRO A 1 162 ? 13.400 7.757 -12.754 1.00 87.25 162 PRO A CA 1
ATOM 1311 C C . PRO A 1 162 ? 14.786 7.110 -12.642 1.00 87.25 162 PRO A C 1
ATOM 1313 O O . PRO A 1 162 ? 15.652 7.370 -13.472 1.00 87.25 162 PRO A O 1
ATOM 1316 N N . ASP A 1 163 ? 14.978 6.223 -11.665 1.00 85.94 163 ASP A N 1
ATOM 1317 C CA . ASP A 1 163 ? 16.250 5.529 -11.435 1.00 85.94 163 ASP A CA 1
ATOM 1318 C C . ASP A 1 163 ? 16.421 4.290 -12.339 1.00 85.94 163 ASP A C 1
ATOM 1320 O O . ASP A 1 163 ? 17.447 3.612 -12.293 1.00 85.94 163 ASP A O 1
ATOM 1324 N N . GLY A 1 164 ? 15.412 3.948 -13.153 1.00 81.69 164 GLY A N 1
ATOM 1325 C CA . GLY A 1 164 ? 15.439 2.767 -14.019 1.00 81.69 164 GLY A CA 1
ATOM 1326 C C . GLY A 1 164 ? 15.559 1.443 -13.255 1.00 81.69 164 GLY A C 1
ATOM 1327 O O . GLY A 1 164 ? 16.146 0.485 -13.767 1.00 81.69 164 GLY A O 1
ATOM 1328 N N . LEU A 1 165 ? 15.017 1.378 -12.035 1.00 81.06 165 LEU A N 1
ATOM 1329 C CA . LEU A 1 165 ? 15.089 0.210 -11.156 1.00 81.06 165 LEU A CA 1
ATOM 1330 C C . LEU A 1 165 ? 14.526 -1.026 -11.855 1.00 81.06 165 LEU A C 1
ATOM 1332 O O . LEU A 1 165 ? 13.403 -1.000 -12.359 1.00 81.06 165 LEU A O 1
ATOM 1336 N N . ASN A 1 166 ? 15.297 -2.115 -11.864 1.00 80.31 166 ASN A N 1
ATOM 1337 C CA . ASN A 1 166 ? 14.924 -3.394 -12.479 1.00 80.31 166 ASN A CA 1
ATOM 1338 C C . ASN A 1 166 ? 14.529 -3.313 -13.969 1.00 80.31 166 ASN A C 1
ATOM 1340 O O . ASN A 1 166 ? 13.807 -4.185 -14.464 1.00 80.31 166 ASN A O 1
ATOM 1344 N N . ILE A 1 167 ? 15.009 -2.298 -14.697 1.00 79.50 167 ILE A N 1
ATOM 1345 C CA . ILE A 1 167 ? 14.870 -2.198 -16.153 1.00 79.50 167 ILE A CA 1
ATOM 1346 C C . ILE A 1 167 ? 16.182 -2.643 -16.800 1.00 79.50 167 ILE A C 1
ATOM 1348 O O . ILE A 1 167 ? 17.210 -1.973 -16.692 1.00 79.50 167 ILE A O 1
ATOM 1352 N N . ALA A 1 168 ? 16.156 -3.784 -17.492 1.00 78.69 168 ALA A N 1
ATOM 1353 C CA . ALA A 1 168 ? 17.319 -4.258 -18.234 1.00 78.69 168 ALA A CA 1
ATOM 1354 C C . ALA A 1 168 ? 17.667 -3.314 -19.399 1.00 78.69 168 ALA A C 1
ATOM 1356 O O . ALA A 1 168 ? 16.790 -2.700 -20.004 1.00 78.69 168 ALA A O 1
ATOM 1357 N N . TRP A 1 169 ? 18.951 -3.232 -19.760 1.00 70.88 169 TRP A N 1
ATOM 1358 C CA . TRP A 1 169 ? 19.442 -2.301 -20.786 1.00 70.88 169 TRP A CA 1
ATOM 1359 C C . TRP A 1 169 ? 18.758 -2.466 -22.153 1.00 70.88 169 TRP A C 1
ATOM 1361 O O . TRP A 1 169 ? 18.583 -1.481 -22.861 1.00 70.88 169 TRP A O 1
ATOM 1371 N N . TYR A 1 170 ? 18.339 -3.681 -22.518 1.00 74.81 170 TYR A N 1
ATOM 1372 C CA . TYR A 1 170 ? 17.669 -3.966 -23.793 1.00 74.81 170 TYR A CA 1
ATOM 1373 C C . TYR A 1 170 ? 16.193 -3.541 -23.816 1.00 74.81 170 TYR A C 1
ATOM 1375 O O . TYR A 1 170 ? 15.562 -3.580 -24.869 1.00 74.81 170 TYR A O 1
ATOM 1383 N N . HIS A 1 171 ? 15.643 -3.121 -22.674 1.00 74.56 171 HIS A N 1
ATOM 1384 C CA . HIS A 1 171 ? 14.356 -2.432 -22.600 1.00 74.56 171 HIS A CA 1
ATOM 1385 C C . HIS A 1 171 ? 14.494 -0.911 -22.763 1.00 74.56 171 HIS A C 1
ATOM 1387 O O . HIS A 1 171 ? 13.487 -0.227 -22.917 1.00 74.56 171 HIS A O 1
ATOM 1393 N N . LYS A 1 172 ? 15.726 -0.380 -22.765 1.00 72.56 172 LYS A N 1
ATOM 1394 C CA . LYS A 1 172 ? 16.026 1.019 -23.091 1.00 72.56 172 LYS A CA 1
ATOM 1395 C C . LYS A 1 172 ? 16.402 1.138 -24.570 1.00 72.56 172 LYS A C 1
ATOM 1397 O O . LYS A 1 172 ? 16.891 0.186 -25.185 1.00 72.56 172 LYS A O 1
ATOM 1402 N N . ARG A 1 173 ? 16.244 2.326 -25.163 1.00 69.56 173 ARG A N 1
ATOM 1403 C CA . ARG A 1 173 ? 16.805 2.571 -26.502 1.00 69.56 173 ARG A CA 1
ATOM 1404 C C . ARG A 1 173 ? 18.333 2.516 -26.426 1.00 69.56 173 ARG A C 1
ATOM 1406 O O . ARG A 1 173 ? 18.939 3.107 -25.536 1.00 69.56 173 ARG A O 1
ATOM 1413 N N . LEU A 1 174 ? 18.980 1.869 -27.402 1.00 66.69 174 LEU A N 1
ATOM 1414 C CA . LEU A 1 174 ? 20.447 1.739 -27.450 1.00 66.69 174 LEU A CA 1
ATOM 1415 C C . LEU A 1 174 ? 21.166 3.100 -27.336 1.00 66.69 174 LEU A C 1
ATOM 1417 O O . LEU A 1 174 ? 22.203 3.213 -26.687 1.00 66.69 174 LEU A O 1
ATOM 1421 N N . SER A 1 175 ? 20.592 4.150 -27.925 1.00 67.88 175 SER A N 1
ATOM 1422 C CA . SER A 1 175 ? 21.118 5.518 -27.868 1.00 67.88 175 SER A CA 1
ATOM 1423 C C . SER A 1 175 ? 21.114 6.134 -26.464 1.00 67.88 175 SER A C 1
ATOM 1425 O O . SER A 1 175 ? 21.973 6.965 -26.169 1.00 67.88 175 SER A O 1
ATOM 1427 N N . GLU A 1 176 ? 20.185 5.743 -25.594 1.00 66.69 176 GLU A N 1
ATOM 1428 C CA . GLU A 1 176 ? 20.103 6.213 -24.206 1.00 66.69 176 GLU A CA 1
ATOM 1429 C C . GLU A 1 176 ? 21.145 5.507 -23.340 1.00 66.69 176 GLU A C 1
ATOM 1431 O O . GLU A 1 176 ? 21.892 6.165 -22.615 1.00 66.69 176 GLU A O 1
ATOM 1436 N N . HIS A 1 177 ? 21.293 4.191 -23.515 1.00 62.78 177 HIS A N 1
ATOM 1437 C CA . HIS A 1 177 ? 22.306 3.400 -22.813 1.00 62.78 177 HIS A CA 1
ATOM 1438 C C . HIS A 1 177 ? 23.739 3.884 -23.108 1.00 62.78 177 HIS A C 1
ATOM 1440 O O . HIS A 1 177 ? 24.576 3.998 -22.211 1.00 62.78 177 HIS A O 1
ATOM 1446 N N . LEU A 1 178 ? 24.023 4.248 -24.364 1.00 66.75 178 LEU A N 1
ATOM 1447 C CA . LEU A 1 178 ? 25.334 4.773 -24.760 1.00 66.75 178 LEU A CA 1
ATOM 1448 C C . LEU A 1 178 ? 25.641 6.165 -24.175 1.00 66.75 178 LEU A C 1
ATOM 1450 O O . LEU A 1 178 ? 26.813 6.487 -23.974 1.00 66.75 178 LEU A O 1
ATOM 1454 N N . LYS A 1 179 ? 24.627 6.994 -23.888 1.00 65.50 179 LYS A N 1
ATOM 1455 C CA . LYS A 1 179 ? 24.812 8.301 -23.225 1.00 65.50 179 LYS A CA 1
ATOM 1456 C C . LYS A 1 179 ? 25.128 8.147 -21.737 1.00 65.50 179 LYS A C 1
ATOM 1458 O O . LYS A 1 179 ? 25.974 8.876 -21.226 1.00 65.50 179 LYS A O 1
ATOM 1463 N N . GLU A 1 180 ? 24.485 7.193 -21.068 1.00 61.28 180 GLU A N 1
ATOM 1464 C CA . GLU A 1 180 ? 24.700 6.882 -19.648 1.00 61.28 180 GLU A CA 1
ATOM 1465 C C . GLU A 1 180 ? 26.134 6.376 -19.404 1.00 61.28 180 GLU A C 1
ATOM 1467 O O . GLU A 1 180 ? 26.834 6.887 -18.531 1.00 61.28 180 GLU A O 1
ATOM 1472 N N . LYS A 1 181 ? 26.639 5.491 -20.280 1.00 56.94 181 LYS A N 1
ATOM 1473 C CA . LYS A 1 181 ? 28.030 5.006 -20.225 1.00 56.94 181 LYS A CA 1
ATOM 1474 C C . LYS A 1 181 ? 29.069 6.122 -20.389 1.00 56.94 181 LYS A C 1
ATOM 1476 O O . LYS A 1 181 ? 30.073 6.112 -19.690 1.00 56.94 181 LYS A O 1
ATOM 1481 N N . ARG A 1 182 ? 28.834 7.104 -21.270 1.00 57.53 182 ARG A N 1
ATOM 1482 C CA . ARG A 1 182 ? 29.758 8.245 -21.444 1.00 57.53 182 ARG A CA 1
ATOM 1483 C C . ARG A 1 182 ? 29.812 9.169 -20.230 1.00 57.53 182 ARG A C 1
ATOM 1485 O O . ARG A 1 182 ? 30.858 9.750 -19.989 1.00 57.53 182 ARG A O 1
ATOM 1492 N N . ARG A 1 183 ? 28.717 9.304 -19.472 1.00 57.09 183 ARG A N 1
ATOM 1493 C CA . ARG A 1 183 ? 28.712 10.084 -18.221 1.00 57.09 183 ARG A CA 1
ATOM 1494 C C . ARG A 1 183 ? 29.494 9.394 -17.103 1.00 57.09 183 ARG A C 1
ATOM 1496 O O . ARG A 1 183 ? 30.145 10.078 -16.333 1.00 57.09 183 ARG A O 1
ATOM 1503 N N . ALA A 1 184 ? 29.457 8.063 -17.040 1.00 55.06 184 ALA A N 1
ATOM 1504 C CA . ALA A 1 184 ? 30.196 7.284 -16.043 1.00 55.06 184 ALA A CA 1
ATOM 1505 C C . ALA A 1 184 ? 31.700 7.136 -16.353 1.00 55.06 184 ALA A C 1
ATOM 1507 O O . ALA A 1 184 ? 32.464 6.736 -15.486 1.00 55.06 184 ALA A O 1
ATOM 1508 N N . GLN A 1 185 ? 32.125 7.433 -17.584 1.00 52.31 185 GLN A N 1
ATOM 1509 C CA . GLN A 1 185 ? 33.503 7.256 -18.056 1.00 52.31 185 GLN A CA 1
ATOM 1510 C C . GLN A 1 185 ? 34.290 8.583 -18.107 1.00 52.31 185 GLN A C 1
ATOM 1512 O O . GLN A 1 185 ? 35.313 8.658 -18.777 1.00 52.31 185 GLN A O 1
ATOM 1517 N N . GLY A 1 186 ? 33.776 9.635 -17.458 1.00 49.06 186 GLY A N 1
ATOM 1518 C CA . GLY A 1 186 ? 34.296 11.003 -17.537 1.00 49.06 186 GLY A CA 1
ATOM 1519 C C . GLY A 1 186 ? 35.314 11.420 -16.471 1.00 49.06 186 GLY A C 1
ATOM 1520 O O . GLY A 1 186 ? 35.711 12.573 -16.520 1.00 49.06 186 GLY A O 1
ATOM 1521 N N . ASP A 1 187 ? 35.728 10.538 -15.552 1.00 52.28 187 ASP A N 1
ATOM 1522 C CA . ASP A 1 187 ? 36.611 10.901 -14.419 1.00 52.28 187 ASP A CA 1
ATOM 1523 C C . ASP A 1 187 ? 37.948 10.141 -14.362 1.00 52.28 187 ASP A C 1
ATOM 1525 O O . ASP A 1 187 ? 38.750 10.375 -13.465 1.00 52.28 187 ASP A O 1
ATOM 1529 N N . ASP A 1 188 ? 38.246 9.285 -15.339 1.00 48.59 188 ASP A N 1
ATOM 1530 C CA . ASP A 1 188 ? 39.569 8.669 -15.451 1.00 48.59 188 ASP A CA 1
ATOM 1531 C C . ASP A 1 188 ? 40.230 9.176 -16.731 1.00 48.59 188 ASP A C 1
ATOM 1533 O O . ASP A 1 188 ? 39.978 8.630 -17.808 1.00 48.59 188 ASP A O 1
ATOM 1537 N N . LEU A 1 189 ? 41.027 10.242 -16.576 1.00 43.72 189 LEU A N 1
ATOM 1538 C CA . LEU A 1 189 ? 42.106 10.781 -17.428 1.00 43.72 189 LEU A CA 1
ATOM 1539 C C . LEU A 1 189 ? 42.041 12.321 -17.525 1.00 43.72 189 LEU A C 1
ATOM 1541 O O . LEU A 1 189 ? 41.781 12.871 -18.595 1.00 43.72 189 LEU A O 1
ATOM 1545 N N . GLU A 1 190 ? 42.368 12.998 -16.421 1.00 38.25 190 GLU A N 1
ATOM 1546 C CA . GLU A 1 190 ? 43.141 14.253 -16.440 1.00 38.25 190 GLU A CA 1
ATOM 1547 C C . GLU A 1 190 ? 44.365 14.119 -15.526 1.00 38.25 190 GLU A C 1
ATOM 1549 O O . GLU A 1 190 ? 44.224 13.533 -14.426 1.00 38.25 190 GLU A O 1
#

Foldseek 3Di:
DDDDDDDDDDDDPPPPPPPPVPFCQQFQEEEEAEPDPLGVVVQVVCVVRGNYWYKYWYQDPVRDIWIWTDPVPDTDTDDLVCQAVVVVDPAATQAYEYEADAPDDDDPSNDGDCVRHVYYHYDRYPPLLQVLLVVCVNRQDAPVRLVVSCVVVVHDSCSSHVVCRNPDPVNPDPVVVVVVVVVVVPPPDD